Protein AF-A0A933KGW5-F1 (afdb_monomer)

Solvent-accessible surface area (backbone atoms only — not comparable to full-atom values): 15442 Å² total; per-residue (Å²): 130,79,65,52,64,42,68,71,46,82,75,41,78,37,79,58,51,74,65,56,55,50,50,35,58,73,68,65,62,64,53,68,79,50,67,50,31,55,38,47,11,52,47,35,18,50,51,38,31,65,67,33,38,62,62,28,49,54,44,40,52,51,31,51,52,50,29,52,55,33,42,76,74,73,45,75,59,65,66,63,52,56,48,51,28,52,45,63,27,48,51,53,12,53,51,36,15,50,50,42,25,51,52,43,42,56,74,72,62,56,67,92,76,52,70,79,73,72,53,84,67,67,80,63,77,82,61,78,62,75,78,72,68,44,62,67,48,53,51,52,53,48,52,51,52,50,50,52,52,51,52,53,50,51,50,50,61,71,40,44,78,45,57,38,89,91,46,59,70,70,50,28,52,52,34,50,52,52,45,52,52,52,52,34,53,51,46,40,54,52,28,49,53,50,30,52,50,29,45,51,22,42,55,37,60,50,33,25,29,74,66,55,51,54,50,55,49,43,66,68,76,54,45,67,68,59,55,47,54,52,49,51,56,48,50,57,51,58,73,70,48,80,52,77,75,60,60,63,75,76,72,80,93,82,80,92,84,87,82,88,87,86,81,81,90,86,86,86,88,132

Sequence (270 aa):
MIDLLPLLDDSRTEEPTQRRLRRAATAGEQAEASNLAHPLAFLAALLAMRAAGPAAFDELLNAANNGLSAAAEGGLPQLETFVSPVGRLLVPAALAGFAASATVRLALGSRLFAAARLAPRLDRLGQLPWTRLALPNLAANTAWIAAKLAAVAALVWAAFPAITPAQELAGVLAGALRLALWLTVTWLAFGTAEHLLARASFAASQRMTRVEVKDDFKMAEGDPHVRGQILEAIERRTAAEPGPRARAKLRTPNSIVNSTPGSAIGAPRT

Radius of gyration: 38.07 Å; Cα contacts (8 Å, |Δi|>4): 185; chains: 1; bounding box: 69×128×80 Å

pLDDT: mean 77.03, std 15.73, range [37.03, 96.12]

Foldseek 3Di:
DFDCVLVVDPQFDAAFDPVLVVVCVLLVPDQDDQPLLQLQLLVQLLVLLVVLVVVLVVLQVVLVVVQVVCVVVVHHRDVCSNVVSVCSRRVSSNVRSVVSSVVSCVVSVPPPDPVSVVPPPPVVVPDPPPVVVPVVVVVVVVVLVVVLVVQLVVLCVVLVVQLDPVDDPVSNVVSVSVSSVSNSVSVNVSSVVSSVSSNVSSSSVSGHHPVRVVVVVCVVVDPVVVVVVVVVVVVVVVVVDDDPVVVVVVDDDDDDDDDDDDDDDDDDDD

Structure (mmCIF, N/CA/C/O backbone):
data_AF-A0A933KGW5-F1
#
_entry.id   AF-A0A933KGW5-F1
#
loop_
_atom_site.group_PDB
_atom_site.id
_atom_site.type_symbol
_atom_site.label_atom_id
_atom_site.label_alt_id
_atom_site.label_comp_id
_atom_site.label_asym_id
_atom_site.label_entity_id
_atom_site.label_seq_id
_atom_site.pdbx_PDB_ins_code
_atom_site.Cartn_x
_atom_site.Cartn_y
_atom_site.Cartn_z
_atom_site.occupancy
_atom_site.B_iso_or_equiv
_atom_site.auth_seq_id
_atom_site.auth_comp_id
_atom_site.auth_asym_id
_atom_site.auth_atom_id
_atom_site.pdbx_PDB_model_num
ATOM 1 N N . MET A 1 1 ? 0.318 6.590 13.224 1.00 58.31 1 MET A N 1
ATOM 2 C CA . MET A 1 1 ? 1.071 5.778 14.221 1.00 58.31 1 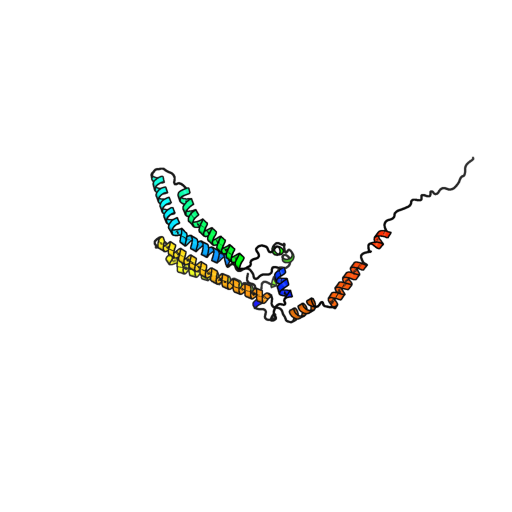MET A CA 1
ATOM 3 C C . MET A 1 1 ? 0.018 5.072 15.043 1.00 58.31 1 MET A C 1
ATOM 5 O O . MET A 1 1 ? -0.885 5.761 15.496 1.00 58.31 1 MET A O 1
ATOM 9 N N . ILE A 1 2 ? 0.065 3.743 15.161 1.00 66.50 2 ILE A N 1
ATOM 10 C CA . ILE A 1 2 ? -1.062 2.999 15.739 1.00 66.50 2 ILE A CA 1
ATOM 11 C C . ILE A 1 2 ? -1.114 3.288 17.239 1.00 66.50 2 ILE A C 1
ATOM 13 O O . ILE A 1 2 ? -0.145 3.039 17.959 1.00 66.50 2 ILE A O 1
ATOM 17 N N . ASP A 1 3 ? -2.237 3.840 17.692 1.00 72.56 3 ASP A N 1
ATOM 18 C CA . ASP A 1 3 ? -2.510 4.004 19.113 1.00 72.56 3 ASP A CA 1
ATOM 19 C C . ASP A 1 3 ? -3.055 2.686 19.670 1.00 72.56 3 ASP A C 1
ATOM 21 O O . ASP A 1 3 ? -4.165 2.268 19.332 1.00 72.56 3 ASP A O 1
ATOM 25 N N . LEU A 1 4 ? -2.236 2.004 20.472 1.00 73.88 4 LEU A N 1
ATOM 26 C CA . LEU A 1 4 ? -2.573 0.717 21.081 1.00 73.88 4 LEU A CA 1
ATOM 27 C C . LEU A 1 4 ? -3.179 0.882 22.478 1.00 73.88 4 LEU A C 1
ATOM 29 O O . LEU A 1 4 ? -3.739 -0.079 23.000 1.00 73.88 4 LEU A O 1
ATOM 33 N N . LEU A 1 5 ? -3.126 2.084 23.066 1.00 75.44 5 LEU A N 1
ATOM 34 C CA . LEU A 1 5 ? -3.665 2.354 24.403 1.00 75.44 5 LEU A CA 1
ATOM 35 C C . LEU A 1 5 ? -5.133 1.936 24.559 1.00 75.44 5 LEU A C 1
ATOM 37 O O . LEU A 1 5 ? -5.440 1.303 25.566 1.00 75.44 5 LEU A O 1
ATOM 41 N N . PRO A 1 6 ? -6.035 2.181 23.585 1.00 78.25 6 PRO A N 1
ATOM 42 C CA . PRO A 1 6 ? -7.423 1.744 23.709 1.00 78.25 6 PRO A CA 1
ATOM 43 C C . PRO A 1 6 ? -7.588 0.222 23.775 1.00 78.25 6 PRO A C 1
ATOM 45 O O . PRO A 1 6 ? -8.592 -0.256 24.285 1.00 78.25 6 PRO A O 1
ATOM 48 N N . LEU A 1 7 ? -6.632 -0.539 23.234 1.00 75.19 7 LEU A N 1
ATOM 49 C CA . LEU A 1 7 ? -6.653 -2.002 23.251 1.00 75.19 7 LEU A CA 1
ATOM 50 C C . LEU A 1 7 ? -6.175 -2.578 24.592 1.00 75.19 7 LEU A C 1
ATOM 52 O O . LEU A 1 7 ? -6.494 -3.717 24.911 1.00 75.19 7 LEU A O 1
ATOM 56 N N . LEU A 1 8 ? -5.386 -1.801 25.335 1.00 78.00 8 LEU A N 1
ATOM 57 C CA . LEU A 1 8 ? -4.785 -2.181 26.614 1.00 78.00 8 LEU A CA 1
ATOM 58 C C . LEU A 1 8 ? -5.605 -1.687 27.819 1.00 78.00 8 LEU A C 1
ATOM 60 O O . LEU A 1 8 ? -5.272 -2.011 28.956 1.00 78.00 8 LEU A O 1
ATOM 64 N N . ASP A 1 9 ? -6.643 -0.882 27.583 1.00 78.62 9 ASP A N 1
ATOM 65 C CA . ASP A 1 9 ? -7.495 -0.306 28.622 1.00 78.62 9 ASP A CA 1
ATOM 66 C C . ASP A 1 9 ? -8.676 -1.230 28.953 1.00 78.62 9 ASP A C 1
ATOM 68 O O . ASP A 1 9 ? -9.685 -1.267 28.247 1.00 78.62 9 ASP A O 1
ATOM 72 N N . ASP A 1 10 ? -8.549 -1.960 30.060 1.00 79.88 10 ASP A N 1
ATOM 73 C CA . ASP A 1 10 ? -9.550 -2.927 30.530 1.00 79.88 10 ASP A CA 1
ATOM 74 C C . ASP A 1 10 ? -10.736 -2.264 31.265 1.00 79.88 10 ASP A C 1
ATOM 76 O O . ASP A 1 10 ? -11.719 -2.912 31.618 1.00 79.88 10 ASP A O 1
ATOM 80 N N . SER A 1 11 ? -10.688 -0.945 31.496 1.00 82.06 11 SER A N 1
ATOM 81 C CA . SER A 1 11 ? -11.759 -0.229 32.207 1.00 82.06 11 SER A CA 1
ATOM 82 C C . SER A 1 11 ? -13.019 -0.008 31.354 1.00 82.06 11 SER A C 1
ATOM 84 O O . SER A 1 11 ? -14.111 0.235 31.883 1.00 82.06 11 SER A O 1
ATOM 86 N N . ARG A 1 12 ? -12.884 -0.096 30.025 1.00 81.38 12 ARG A N 1
ATOM 87 C CA . ARG A 1 12 ? -13.927 0.188 29.028 1.00 81.38 12 ARG A CA 1
ATOM 88 C C . ARG A 1 12 ? -14.484 -1.098 28.431 1.00 81.38 12 ARG A C 1
ATOM 90 O O . ARG A 1 12 ? -14.094 -1.517 27.343 1.00 81.38 12 ARG A O 1
ATOM 97 N N . THR A 1 13 ? -15.422 -1.709 29.144 1.00 85.31 13 THR A N 1
ATOM 98 C CA . THR A 1 13 ? -16.006 -3.010 28.782 1.00 85.31 13 THR A CA 1
ATOM 99 C C . THR A 1 13 ? -17.373 -2.925 28.106 1.00 85.31 13 THR A C 1
ATOM 101 O O . THR A 1 13 ? -17.798 -3.902 27.495 1.00 85.31 13 THR A O 1
ATOM 104 N N . GLU A 1 14 ? -18.053 -1.778 28.165 1.00 87.75 14 GLU A N 1
ATOM 105 C CA . GLU A 1 14 ? -19.417 -1.628 27.652 1.00 87.75 14 GLU A CA 1
ATOM 106 C C . GLU A 1 14 ? -19.439 -1.194 26.178 1.00 87.75 14 GLU A C 1
ATOM 108 O O . GLU A 1 14 ? -18.563 -0.462 25.691 1.00 87.75 14 GLU A O 1
ATOM 113 N N . GLU A 1 15 ? -20.473 -1.634 25.458 1.00 86.69 15 GLU A N 1
ATOM 114 C CA . GLU A 1 15 ? -20.677 -1.276 24.054 1.00 86.69 15 GLU A CA 1
ATOM 115 C C . GLU A 1 15 ? -21.002 0.222 23.878 1.00 86.69 15 GLU A C 1
ATOM 117 O O . GLU A 1 15 ? -21.666 0.832 24.723 1.00 86.69 15 GLU A O 1
ATOM 122 N N . PRO A 1 16 ? -20.548 0.849 22.774 1.00 89.06 16 PRO A N 1
ATOM 123 C CA . PRO A 1 16 ? -20.832 2.252 22.497 1.00 89.06 16 PRO A CA 1
ATOM 124 C C . PRO A 1 16 ? -22.331 2.522 22.338 1.00 89.06 16 PRO A C 1
ATOM 126 O O . PRO A 1 16 ? -23.025 1.855 21.572 1.00 89.06 16 PRO A O 1
ATOM 129 N N . THR A 1 17 ? -22.817 3.600 22.954 1.00 88.94 17 THR A N 1
ATOM 130 C CA . THR A 1 17 ? -24.177 4.095 22.713 1.00 88.94 17 THR A CA 1
ATOM 131 C C . THR A 1 17 ? -24.352 4.594 21.270 1.00 88.94 17 THR A C 1
ATOM 133 O O . THR A 1 17 ? -23.424 5.097 20.623 1.00 88.94 17 THR A O 1
ATOM 136 N N . GLN A 1 18 ? -25.595 4.569 20.771 1.00 86.69 18 GLN A N 1
ATOM 137 C CA . GLN A 1 18 ? -25.968 5.153 19.470 1.00 86.69 18 GLN A CA 1
ATOM 138 C C . GLN A 1 18 ? -25.565 6.636 19.354 1.00 86.69 18 GLN A C 1
ATOM 140 O O . GLN A 1 18 ? -25.200 7.107 18.275 1.00 86.69 18 GLN A O 1
ATOM 145 N N . ARG A 1 19 ? -25.595 7.389 20.464 1.00 84.75 19 ARG A N 1
ATOM 146 C CA . ARG A 1 19 ? -25.171 8.798 20.501 1.00 84.75 19 ARG A CA 1
ATOM 147 C C . ARG A 1 19 ? -23.666 8.943 20.292 1.00 84.75 19 ARG A C 1
ATOM 149 O O . ARG A 1 19 ? -23.270 9.815 19.517 1.00 84.75 19 ARG A O 1
ATOM 156 N N . ARG A 1 20 ? -22.837 8.093 20.910 1.00 85.12 20 ARG A N 1
ATOM 157 C CA . ARG A 1 20 ? -21.379 8.089 20.695 1.00 85.12 20 ARG A CA 1
ATOM 158 C C . ARG A 1 20 ? -21.027 7.768 19.247 1.00 85.12 20 ARG A C 1
ATOM 160 O O . ARG A 1 20 ? -20.273 8.522 18.638 1.00 85.12 20 ARG A O 1
ATOM 167 N N . LEU A 1 21 ? -21.653 6.746 18.660 1.00 85.19 21 LEU A N 1
ATOM 168 C CA . LEU A 1 21 ? -21.445 6.395 17.249 1.00 85.19 21 LEU A CA 1
ATOM 169 C C . LEU A 1 21 ? -21.846 7.536 16.301 1.00 85.19 21 LEU A C 1
ATOM 171 O O . LEU A 1 21 ? -21.112 7.849 15.363 1.00 85.19 21 LEU A O 1
ATOM 175 N N . ARG A 1 22 ? -22.973 8.213 16.568 1.00 81.62 22 ARG A N 1
ATOM 176 C CA . ARG A 1 22 ? -23.392 9.396 15.796 1.00 81.62 22 ARG A CA 1
ATOM 177 C C . ARG A 1 22 ? -22.402 10.552 15.933 1.00 81.62 22 ARG A C 1
ATOM 179 O O . ARG A 1 22 ? -22.068 11.155 14.919 1.00 81.62 22 ARG A O 1
ATOM 186 N N . ARG A 1 23 ? -21.905 10.835 17.145 1.00 81.94 23 ARG A N 1
ATOM 187 C CA . ARG A 1 23 ? -20.883 11.872 17.385 1.00 81.94 23 ARG A CA 1
ATOM 188 C C . ARG A 1 23 ? -19.575 11.562 16.655 1.00 81.94 23 ARG A C 1
ATOM 190 O O . ARG A 1 23 ? -19.023 12.454 16.019 1.00 81.94 23 ARG A O 1
ATOM 197 N N . ALA A 1 24 ? -19.107 10.315 16.696 1.00 80.75 24 ALA A N 1
ATOM 198 C CA . ALA A 1 24 ? -17.922 9.888 15.950 1.00 80.75 24 ALA A CA 1
ATOM 199 C C . ALA A 1 24 ? -18.128 10.072 14.433 1.00 80.75 24 ALA A C 1
ATOM 201 O O . ALA A 1 24 ? -17.270 10.627 13.741 1.00 80.75 24 ALA A O 1
ATOM 202 N N . ALA A 1 25 ? -19.311 9.705 13.926 1.00 78.31 25 ALA A N 1
ATOM 203 C CA . ALA A 1 25 ? -19.670 9.878 12.522 1.00 78.31 25 ALA A CA 1
ATOM 204 C C . ALA A 1 25 ? -19.746 11.357 12.090 1.00 78.31 25 ALA A C 1
ATOM 206 O O . ALA A 1 25 ? -19.269 11.685 11.000 1.00 78.31 25 ALA A O 1
ATOM 207 N N . THR A 1 26 ? -20.300 12.255 12.917 1.00 75.19 26 THR A N 1
ATOM 208 C CA . THR A 1 26 ? -20.364 13.702 12.624 1.00 75.19 26 THR A CA 1
ATOM 209 C C . THR A 1 26 ? -19.009 14.387 12.769 1.00 75.19 26 THR A C 1
ATOM 211 O O . THR A 1 26 ? -18.685 15.266 11.973 1.00 75.19 26 THR A O 1
ATOM 214 N N . ALA A 1 27 ? -18.185 13.962 13.730 1.00 73.25 27 ALA A N 1
ATOM 215 C CA . ALA A 1 27 ? -16.813 14.442 13.898 1.00 73.25 27 ALA A CA 1
ATOM 216 C C . ALA A 1 27 ? -15.870 13.981 12.767 1.00 73.25 27 ALA A C 1
ATOM 218 O O . ALA A 1 27 ? -14.738 14.466 12.661 1.00 73.25 27 ALA A O 1
ATOM 219 N N . GLY A 1 28 ? -16.327 13.055 11.913 1.00 70.06 28 GLY A N 1
ATOM 220 C CA . GLY A 1 28 ? -15.521 12.456 10.853 1.00 70.06 28 GLY A CA 1
ATOM 221 C C . GLY A 1 28 ? -14.387 11.590 11.402 1.00 70.06 28 GLY A C 1
ATOM 222 O O . GLY A 1 28 ? -13.365 11.416 10.725 1.00 70.06 28 GLY A O 1
ATOM 223 N N . GLU A 1 29 ? -14.542 11.084 12.625 1.00 71.94 29 GLU A N 1
ATOM 224 C CA . GLU A 1 29 ? -13.621 10.123 13.213 1.00 71.94 29 GLU A CA 1
ATOM 225 C C . GLU A 1 29 ? -13.830 8.780 12.524 1.00 71.94 29 GLU A C 1
ATOM 227 O O . GLU A 1 29 ? -14.922 8.217 12.489 1.00 71.94 29 GLU A O 1
ATOM 232 N N . GLN A 1 30 ? -12.767 8.302 11.899 1.00 68.00 30 GLN A N 1
ATOM 233 C CA . GLN A 1 30 ? -12.720 7.014 11.229 1.00 68.00 30 GLN A CA 1
ATOM 234 C C . GLN A 1 30 ? -11.425 6.352 11.669 1.00 68.00 30 GLN A C 1
ATOM 236 O O . GLN A 1 30 ? -10.456 7.062 11.966 1.00 68.00 30 GLN A O 1
ATOM 241 N N . ALA A 1 31 ? -11.406 5.019 11.678 1.00 63.41 31 ALA A N 1
ATOM 242 C CA . ALA A 1 31 ? -10.165 4.272 11.816 1.00 63.41 31 ALA A CA 1
ATOM 243 C C . ALA A 1 31 ? -9.123 4.862 10.855 1.00 63.41 31 ALA A C 1
ATOM 245 O O . ALA A 1 31 ? -9.448 5.161 9.700 1.00 63.41 31 ALA A O 1
ATOM 246 N N . GLU A 1 32 ? -7.905 5.093 11.352 1.00 64.75 32 GLU A N 1
ATOM 247 C CA . GLU A 1 32 ? -6.818 5.637 10.539 1.00 64.75 32 GLU A CA 1
ATOM 248 C C . GLU A 1 32 ? -6.697 4.771 9.278 1.00 64.75 32 GLU A C 1
ATOM 250 O O . GLU A 1 32 ? -6.614 3.542 9.355 1.00 64.75 32 GLU A O 1
ATOM 255 N N . ALA A 1 33 ? -6.831 5.404 8.108 1.00 57.38 33 ALA A N 1
ATOM 256 C CA . ALA A 1 33 ? -6.897 4.676 6.853 1.00 57.38 33 ALA A CA 1
ATOM 257 C C . ALA A 1 33 ? -5.583 3.918 6.674 1.00 57.38 33 ALA A C 1
ATOM 259 O O . ALA A 1 33 ? -4.511 4.522 6.647 1.00 57.38 33 ALA A O 1
ATOM 260 N N . SER A 1 34 ? -5.672 2.591 6.567 1.00 60.47 34 SER A N 1
ATOM 261 C CA . SER A 1 34 ? -4.484 1.791 6.306 1.00 60.47 34 SER A CA 1
ATOM 262 C C . SER A 1 34 ? -3.906 2.150 4.951 1.00 60.47 34 SER A C 1
ATOM 264 O O . SER A 1 34 ? -4.631 2.398 3.983 1.00 60.47 34 SER A O 1
ATOM 266 N N . ASN A 1 35 ? -2.581 2.120 4.870 1.00 73.19 35 ASN A N 1
ATOM 267 C CA . ASN A 1 35 ? -1.850 2.491 3.677 1.00 73.19 35 ASN A CA 1
ATOM 268 C C . ASN A 1 35 ? -1.876 1.416 2.570 1.00 73.19 35 ASN A C 1
ATOM 270 O O . ASN A 1 35 ? -1.003 1.425 1.707 1.00 73.19 35 ASN A O 1
ATOM 274 N N . LEU A 1 36 ? -2.878 0.521 2.571 1.00 82.75 36 LEU A N 1
ATOM 275 C CA . LEU A 1 36 ? -3.079 -0.590 1.621 1.00 82.75 36 LEU A CA 1
ATOM 276 C C . LEU A 1 36 ? -3.128 -0.158 0.152 1.00 82.75 36 LEU A C 1
ATOM 278 O O . LEU A 1 36 ? -2.821 -0.952 -0.733 1.00 82.75 36 LEU A O 1
ATOM 282 N N . ALA A 1 37 ? -3.486 1.100 -0.115 1.00 87.69 37 ALA A N 1
ATOM 283 C CA . ALA A 1 37 ? -3.518 1.638 -1.470 1.00 87.69 37 ALA A CA 1
ATOM 284 C C . ALA A 1 37 ? -2.134 1.618 -2.142 1.00 87.69 37 ALA A C 1
ATOM 286 O O . ALA A 1 37 ? -2.048 1.358 -3.335 1.00 87.69 37 ALA A O 1
ATOM 287 N N . HIS A 1 38 ? -1.052 1.839 -1.389 1.00 89.44 38 HIS A N 1
ATOM 288 C CA . HIS A 1 38 ? 0.302 1.905 -1.942 1.00 89.44 38 HIS A CA 1
ATOM 289 C C . HIS A 1 38 ? 0.857 0.545 -2.401 1.00 89.44 38 HIS A C 1
ATOM 291 O O . HIS A 1 38 ? 1.284 0.471 -3.553 1.00 89.44 38 HIS A O 1
ATOM 297 N N . PRO A 1 39 ? 0.824 -0.543 -1.598 1.00 92.00 39 PRO A N 1
ATOM 298 C CA . PRO A 1 39 ? 1.278 -1.852 -2.066 1.00 92.00 39 PRO A CA 1
ATOM 299 C C . PRO A 1 39 ? 0.443 -2.374 -3.235 1.00 92.00 39 PRO A C 1
ATOM 301 O O . PRO A 1 39 ? 0.999 -2.967 -4.154 1.00 92.00 39 PRO A O 1
ATOM 304 N N . LEU A 1 40 ? -0.871 -2.121 -3.253 1.00 92.31 40 LEU A N 1
ATOM 305 C CA . LEU A 1 40 ? -1.730 -2.526 -4.371 1.00 92.31 40 LEU A CA 1
ATOM 306 C C . LEU A 1 40 ? -1.477 -1.700 -5.638 1.00 92.31 40 LEU A C 1
ATOM 308 O O . LEU A 1 40 ? -1.461 -2.260 -6.732 1.00 92.31 40 LEU A O 1
ATOM 312 N N . ALA A 1 41 ? -1.224 -0.397 -5.502 1.00 93.94 41 ALA A N 1
ATOM 313 C CA . ALA A 1 41 ? -0.799 0.443 -6.618 1.00 93.94 41 ALA A CA 1
ATOM 314 C C . ALA A 1 41 ? 0.535 -0.030 -7.201 1.00 93.94 41 ALA A C 1
ATOM 316 O O . ALA A 1 41 ? 0.674 -0.148 -8.418 1.00 93.94 41 ALA A O 1
ATOM 317 N N . PHE A 1 42 ? 1.496 -0.349 -6.333 1.00 94.94 42 PHE A N 1
ATOM 318 C CA . PHE A 1 42 ? 2.788 -0.881 -6.745 1.00 94.94 42 PHE A CA 1
ATOM 319 C C . PHE A 1 42 ? 2.647 -2.242 -7.438 1.00 94.94 42 PHE A C 1
ATOM 321 O O . PHE A 1 42 ? 3.221 -2.432 -8.506 1.00 94.94 42 PHE A O 1
ATOM 328 N N . LEU A 1 43 ? 1.820 -3.152 -6.904 1.00 95.31 43 LEU A N 1
ATOM 329 C CA . LEU A 1 43 ? 1.511 -4.437 -7.542 1.00 95.31 43 LEU A CA 1
ATOM 330 C C . LEU A 1 43 ? 0.928 -4.241 -8.948 1.00 95.31 43 LEU A C 1
ATOM 332 O O . LEU A 1 43 ? 1.382 -4.873 -9.897 1.00 95.31 43 LEU A O 1
ATOM 336 N N . ALA A 1 44 ? -0.072 -3.368 -9.087 1.00 95.69 44 ALA A N 1
ATOM 337 C CA . ALA A 1 44 ? -0.728 -3.112 -10.364 1.00 95.69 44 ALA A CA 1
ATOM 338 C C . ALA A 1 44 ? 0.249 -2.525 -11.394 1.00 95.69 44 ALA A C 1
ATOM 340 O O . ALA A 1 44 ? 0.288 -2.984 -12.536 1.00 95.69 44 ALA A O 1
ATOM 341 N N . ALA A 1 45 ? 1.084 -1.570 -10.974 1.00 95.56 45 ALA A N 1
ATOM 342 C CA . ALA A 1 45 ? 2.145 -1.019 -11.808 1.00 95.56 45 ALA A CA 1
ATOM 343 C C . ALA A 1 45 ? 3.159 -2.097 -12.223 1.00 95.56 45 ALA A C 1
ATOM 345 O O . ALA A 1 45 ? 3.523 -2.179 -13.394 1.00 95.56 45 ALA A O 1
ATOM 346 N N . LEU A 1 46 ? 3.566 -2.967 -11.295 1.00 94.69 46 LEU A N 1
ATOM 347 C CA . LEU A 1 46 ? 4.506 -4.057 -11.557 1.00 94.69 46 LEU A CA 1
ATOM 348 C C . LEU A 1 46 ? 3.941 -5.077 -12.555 1.00 94.69 46 LEU A C 1
ATOM 350 O O . LEU A 1 46 ? 4.655 -5.512 -13.455 1.00 94.69 46 LEU A O 1
ATOM 354 N N . LEU A 1 47 ? 2.660 -5.437 -12.431 1.00 94.62 47 LEU A N 1
ATOM 355 C CA . LEU A 1 47 ? 1.985 -6.352 -13.357 1.00 94.62 47 LEU A CA 1
ATOM 356 C C . LEU A 1 47 ? 1.828 -5.742 -14.753 1.00 94.62 47 LEU A C 1
ATOM 358 O O . LEU A 1 47 ? 2.098 -6.416 -15.746 1.00 94.62 47 LEU A O 1
ATOM 362 N N . ALA A 1 48 ? 1.456 -4.464 -14.835 1.00 94.38 48 ALA A N 1
ATOM 363 C CA . ALA A 1 48 ? 1.406 -3.740 -16.102 1.00 94.38 48 ALA A CA 1
ATOM 364 C C . ALA A 1 48 ? 2.793 -3.672 -16.758 1.00 94.38 48 ALA A C 1
ATOM 366 O O . ALA A 1 48 ? 2.933 -3.960 -17.946 1.00 94.38 48 ALA A O 1
ATOM 367 N N . MET A 1 49 ? 3.835 -3.392 -15.972 1.00 92.06 49 MET A N 1
ATOM 368 C CA . MET A 1 49 ? 5.216 -3.370 -16.450 1.00 92.06 49 MET A CA 1
ATOM 369 C C . MET A 1 49 ? 5.700 -4.763 -16.873 1.00 92.06 49 MET A C 1
ATOM 371 O O . MET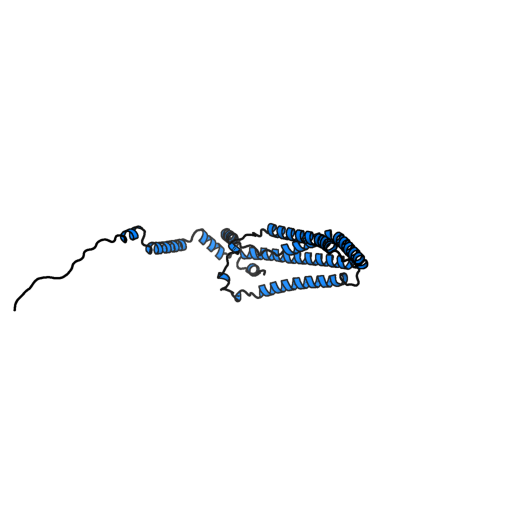 A 1 49 ? 6.425 -4.893 -17.850 1.00 92.06 49 MET A O 1
ATOM 375 N N . ARG A 1 50 ? 5.253 -5.830 -16.203 1.00 90.94 50 ARG A N 1
ATOM 376 C CA . ARG A 1 50 ? 5.542 -7.218 -16.595 1.00 90.94 50 ARG A CA 1
ATOM 377 C C . ARG A 1 50 ? 4.854 -7.626 -17.902 1.00 90.94 50 ARG A C 1
ATOM 379 O O . ARG A 1 50 ? 5.389 -8.477 -18.618 1.00 90.94 50 ARG A O 1
ATOM 386 N N . ALA A 1 51 ? 3.684 -7.061 -18.189 1.00 92.12 51 ALA A N 1
ATOM 387 C CA . ALA A 1 51 ? 2.950 -7.299 -19.427 1.00 92.12 51 ALA A CA 1
ATOM 388 C C . ALA A 1 51 ? 3.536 -6.498 -20.603 1.00 92.12 51 ALA A C 1
ATOM 390 O O . ALA A 1 51 ? 3.761 -7.066 -21.667 1.00 92.12 51 ALA A O 1
ATOM 391 N N . ALA A 1 52 ? 3.829 -5.209 -20.402 1.00 90.44 52 ALA A N 1
ATOM 392 C CA . ALA A 1 52 ? 4.380 -4.321 -21.433 1.00 90.44 52 ALA A CA 1
ATOM 393 C C . ALA A 1 52 ? 5.907 -4.450 -21.616 1.00 90.44 52 ALA A C 1
ATOM 395 O O . ALA A 1 52 ? 6.442 -4.074 -22.656 1.00 90.44 52 ALA A O 1
ATOM 396 N N . GLY A 1 53 ? 6.607 -4.989 -20.616 1.00 87.75 53 GLY A N 1
ATOM 397 C CA . GLY A 1 53 ? 8.067 -5.063 -20.543 1.00 87.75 53 GLY A CA 1
ATOM 398 C C . GLY A 1 53 ? 8.746 -5.724 -21.740 1.00 87.75 53 GLY A C 1
ATOM 399 O O . GLY A 1 53 ? 9.649 -5.103 -22.288 1.00 87.75 53 GLY A O 1
ATOM 400 N N . PRO A 1 54 ? 8.332 -6.931 -22.178 1.00 88.38 54 PRO A N 1
ATOM 401 C CA . PRO A 1 54 ? 8.965 -7.601 -23.315 1.00 88.38 54 PRO A CA 1
ATOM 402 C C . PRO A 1 54 ? 8.914 -6.768 -24.601 1.00 88.38 54 PRO A C 1
ATOM 404 O O . PRO A 1 54 ? 9.950 -6.509 -25.199 1.00 88.38 54 PRO A O 1
ATOM 407 N N . ALA A 1 55 ? 7.735 -6.249 -24.963 1.00 89.88 55 ALA A N 1
ATOM 408 C CA . ALA A 1 55 ? 7.576 -5.418 -26.156 1.00 89.88 55 ALA A CA 1
ATOM 409 C C . ALA A 1 55 ? 8.388 -4.115 -26.064 1.00 89.88 55 ALA A C 1
ATOM 411 O O . ALA A 1 55 ? 9.062 -3.734 -27.016 1.00 89.88 55 ALA A O 1
ATOM 412 N N . ALA A 1 56 ? 8.374 -3.451 -24.902 1.00 89.19 56 ALA A N 1
ATOM 413 C CA . ALA A 1 56 ? 9.167 -2.242 -24.686 1.00 89.19 56 ALA A CA 1
ATOM 414 C C . ALA A 1 56 ? 10.680 -2.513 -24.756 1.00 89.19 56 ALA A C 1
ATOM 416 O O . ALA A 1 56 ? 11.433 -1.663 -25.226 1.00 89.19 56 ALA A O 1
ATOM 417 N N . PHE A 1 57 ? 11.127 -3.686 -24.300 1.00 87.50 57 PHE A N 1
ATOM 418 C CA . PHE A 1 57 ? 12.526 -4.097 -24.360 1.00 87.50 57 PHE A CA 1
ATOM 419 C C . PHE A 1 57 ? 12.979 -4.362 -25.799 1.00 87.50 57 PHE A C 1
ATOM 421 O O . PHE A 1 57 ? 14.026 -3.856 -26.201 1.00 87.50 57 PHE A O 1
ATOM 428 N N . ASP A 1 58 ? 12.169 -5.066 -26.591 1.00 89.56 58 ASP A N 1
ATOM 429 C CA . ASP A 1 58 ? 12.451 -5.305 -28.011 1.00 89.56 58 ASP A CA 1
ATOM 430 C C . ASP A 1 58 ? 12.507 -3.986 -28.797 1.00 89.56 58 ASP A C 1
ATOM 432 O O . ASP A 1 58 ? 13.427 -3.752 -29.582 1.00 89.56 58 ASP A O 1
ATOM 436 N N . GLU A 1 59 ? 11.564 -3.074 -28.545 1.00 90.81 59 GLU A N 1
ATOM 437 C CA . GLU A 1 59 ? 11.569 -1.737 -29.146 1.00 90.81 59 GLU A CA 1
ATOM 438 C C . GLU A 1 59 ? 12.804 -0.915 -28.728 1.00 90.81 59 GLU A C 1
ATOM 440 O O . GLU A 1 59 ? 13.398 -0.243 -29.572 1.00 90.81 59 GLU A O 1
ATOM 445 N N . LEU A 1 60 ? 13.233 -0.992 -27.462 1.00 90.00 60 LEU A N 1
ATOM 446 C CA . LEU A 1 60 ? 14.449 -0.324 -26.979 1.00 90.00 60 LEU A CA 1
ATOM 447 C C . LEU A 1 60 ? 15.720 -0.882 -27.623 1.00 90.00 60 LEU A C 1
ATOM 449 O O . LEU A 1 60 ? 16.600 -0.104 -27.991 1.00 90.00 60 LEU A O 1
ATOM 453 N N . LEU A 1 61 ? 15.821 -2.204 -27.783 1.00 89.69 61 LEU A N 1
ATOM 454 C CA . LEU A 1 61 ? 16.945 -2.827 -28.484 1.00 89.69 61 LEU A CA 1
ATOM 455 C C . LEU A 1 61 ? 16.984 -2.403 -29.953 1.00 89.69 61 LEU A C 1
ATOM 457 O O . LEU A 1 61 ? 18.046 -2.048 -30.463 1.00 89.69 61 LEU A O 1
ATOM 461 N N . ASN A 1 62 ? 15.828 -2.365 -30.616 1.00 90.50 62 ASN A N 1
ATOM 462 C CA . ASN A 1 62 ? 15.729 -1.881 -31.990 1.00 90.50 62 ASN A CA 1
ATOM 463 C C . ASN A 1 62 ? 16.124 -0.401 -32.099 1.00 90.50 62 ASN A C 1
ATOM 465 O O . ASN A 1 62 ? 16.889 -0.036 -32.989 1.00 90.50 62 ASN A O 1
ATOM 469 N N . ALA A 1 63 ? 15.672 0.445 -31.170 1.00 90.06 63 ALA A N 1
ATOM 470 C CA . ALA A 1 63 ? 16.057 1.853 -31.116 1.00 90.06 63 ALA A CA 1
ATOM 471 C C . ALA A 1 63 ? 17.566 2.037 -30.891 1.00 90.06 63 ALA A C 1
ATOM 473 O O . ALA A 1 63 ? 18.184 2.880 -31.542 1.00 90.06 63 ALA A O 1
ATOM 474 N N . ALA A 1 64 ? 18.168 1.229 -30.014 1.00 88.81 64 ALA A N 1
ATOM 475 C CA . ALA A 1 64 ? 19.604 1.245 -29.762 1.00 88.81 64 ALA A CA 1
ATOM 476 C C . ALA A 1 64 ? 20.404 0.829 -31.005 1.00 88.81 64 ALA A C 1
ATOM 478 O O . ALA A 1 64 ? 21.334 1.536 -31.390 1.00 88.81 64 ALA A O 1
ATOM 479 N N . ASN A 1 65 ? 20.008 -0.263 -31.666 1.00 89.69 65 ASN A N 1
ATOM 480 C CA . ASN A 1 65 ? 20.648 -0.732 -32.896 1.00 89.69 65 ASN A CA 1
ATOM 481 C C . ASN A 1 65 ? 20.552 0.318 -34.010 1.00 89.69 65 ASN A C 1
ATOM 483 O O . ASN A 1 65 ? 21.566 0.678 -34.601 1.00 89.69 65 ASN A O 1
ATOM 487 N N . ASN A 1 66 ? 19.361 0.880 -34.233 1.00 88.12 66 ASN A N 1
ATOM 488 C CA . ASN A 1 66 ? 19.146 1.917 -35.243 1.00 88.12 66 ASN A CA 1
ATOM 489 C C . ASN A 1 66 ? 19.945 3.191 -34.939 1.00 88.12 66 ASN A C 1
ATOM 491 O O . ASN A 1 66 ? 20.522 3.789 -35.843 1.00 88.12 66 ASN A O 1
ATOM 495 N N . GLY A 1 67 ? 20.003 3.600 -33.669 1.00 87.62 67 GLY A N 1
ATOM 496 C CA . GLY A 1 67 ? 20.797 4.749 -33.239 1.00 87.62 67 GLY A CA 1
ATOM 497 C C . GLY A 1 67 ? 22.295 4.538 -33.454 1.00 87.62 67 GLY A C 1
ATOM 498 O O . GLY A 1 67 ? 22.982 5.462 -33.885 1.00 87.62 67 GLY A O 1
ATOM 499 N N . LEU A 1 68 ? 22.793 3.323 -33.205 1.00 87.50 68 LEU A N 1
ATOM 500 C CA . LEU A 1 68 ? 24.194 2.970 -33.433 1.00 87.50 68 LEU A CA 1
ATOM 501 C C . LEU A 1 68 ? 24.535 2.948 -34.930 1.00 87.50 68 LEU A C 1
ATOM 503 O O . LEU A 1 68 ? 25.565 3.494 -35.323 1.00 87.50 68 LEU A O 1
ATOM 507 N N . SER A 1 69 ? 23.658 2.384 -35.765 1.00 87.75 69 SER A N 1
ATOM 508 C CA . SER A 1 69 ? 23.798 2.417 -37.226 1.00 87.75 69 SER A CA 1
ATOM 509 C C . SER A 1 69 ? 23.784 3.848 -37.767 1.00 87.75 69 SER A C 1
ATOM 511 O O . SER A 1 69 ? 24.671 4.218 -38.531 1.00 87.75 69 SER A O 1
ATOM 513 N N . ALA A 1 70 ? 22.851 4.688 -37.308 1.00 87.44 70 ALA A N 1
ATOM 514 C CA . ALA A 1 70 ? 22.790 6.093 -37.706 1.00 87.44 70 ALA A CA 1
ATOM 515 C C . ALA A 1 70 ? 24.058 6.860 -37.299 1.00 87.44 70 ALA A C 1
ATOM 517 O O . ALA A 1 70 ? 24.585 7.636 -38.092 1.00 87.44 70 ALA A O 1
ATOM 518 N N . ALA A 1 71 ? 24.582 6.616 -36.093 1.00 87.00 71 ALA A N 1
ATOM 519 C CA . ALA A 1 71 ? 25.829 7.224 -35.636 1.00 87.00 71 ALA A CA 1
ATOM 520 C C . ALA A 1 71 ? 27.039 6.784 -36.477 1.00 87.00 71 ALA A C 1
ATOM 522 O O . ALA A 1 71 ? 27.913 7.602 -36.765 1.00 87.00 71 ALA A O 1
ATOM 523 N N . ALA A 1 72 ? 27.082 5.518 -36.907 1.00 88.38 72 ALA A N 1
ATOM 524 C CA . ALA A 1 72 ? 28.131 5.006 -37.790 1.00 88.38 72 ALA A CA 1
ATOM 525 C C . ALA A 1 72 ? 28.114 5.674 -39.179 1.00 88.38 72 ALA A C 1
ATOM 527 O O . ALA A 1 72 ? 29.167 5.853 -39.787 1.00 88.38 72 ALA A O 1
ATOM 528 N N . GLU A 1 73 ? 26.939 6.096 -39.652 1.00 90.62 73 GLU A N 1
ATOM 529 C CA . GLU A 1 73 ? 26.749 6.840 -40.906 1.00 90.62 73 GLU A CA 1
ATOM 530 C C . GLU A 1 73 ? 26.919 8.368 -40.743 1.00 90.62 73 GLU A C 1
ATOM 532 O O . GLU A 1 73 ? 26.724 9.125 -41.694 1.00 90.62 73 GLU A O 1
ATOM 537 N N . GLY A 1 74 ? 27.300 8.847 -39.551 1.00 85.62 74 GLY A N 1
ATOM 538 C CA . GLY A 1 74 ? 27.472 10.275 -39.250 1.00 85.62 74 GLY A CA 1
ATOM 539 C C . GLY A 1 74 ? 26.171 11.025 -38.935 1.00 85.62 74 GLY A C 1
ATOM 540 O O . GLY A 1 74 ? 26.175 12.252 -38.824 1.00 85.62 74 GLY A O 1
ATOM 541 N N . GLY A 1 75 ? 25.058 10.307 -38.783 1.00 84.19 75 GLY A N 1
ATOM 542 C CA . GLY A 1 75 ? 23.776 10.834 -38.328 1.00 84.19 75 GLY A 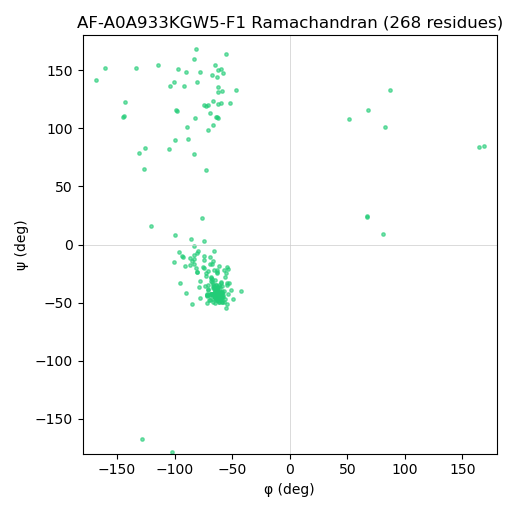CA 1
ATOM 543 C C . GLY A 1 75 ? 23.682 10.965 -36.804 1.00 84.19 75 GLY A C 1
ATOM 544 O O . GLY A 1 75 ? 24.505 10.450 -36.048 1.00 84.19 75 GLY A O 1
ATOM 545 N N . LEU A 1 76 ? 22.639 11.655 -36.335 1.00 79.00 76 LEU A N 1
ATOM 546 C CA . LEU A 1 76 ? 22.309 11.750 -34.911 1.00 79.00 76 LEU A CA 1
ATOM 547 C C . LEU A 1 76 ? 21.168 10.78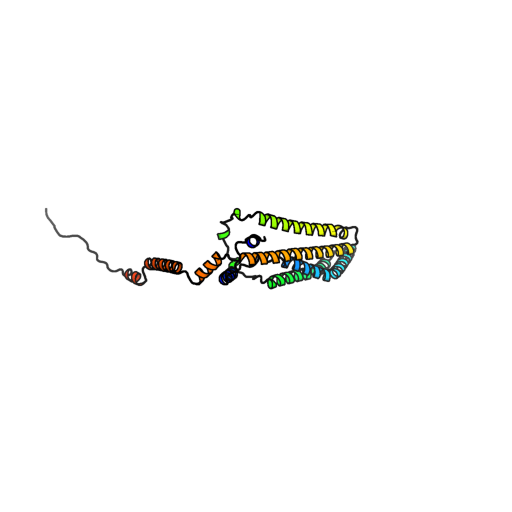3 -34.561 1.00 79.00 76 LEU A C 1
ATOM 549 O O . LEU A 1 76 ? 20.208 10.682 -35.331 1.00 79.00 76 LEU A O 1
ATOM 553 N N . PRO A 1 77 ? 21.222 10.106 -33.400 1.00 77.06 77 PRO A N 1
ATOM 554 C CA . PRO A 1 77 ? 20.124 9.262 -32.950 1.00 77.06 77 PRO A CA 1
ATOM 555 C C . PRO A 1 77 ? 18.861 10.104 -32.729 1.00 77.06 77 PRO A C 1
ATOM 557 O O . PRO A 1 77 ? 18.887 11.143 -32.065 1.00 77.06 77 PRO A O 1
ATOM 560 N N . GLN A 1 78 ? 17.738 9.649 -33.280 1.00 82.19 78 GLN A N 1
ATOM 561 C CA . GLN A 1 78 ? 16.444 10.307 -33.111 1.00 82.19 78 GLN A CA 1
ATOM 562 C C . GLN A 1 78 ? 15.914 10.031 -31.700 1.00 82.19 78 GLN A C 1
ATOM 564 O O . GLN A 1 78 ? 15.694 8.885 -31.328 1.00 82.19 78 GLN A O 1
ATOM 569 N N . LEU A 1 79 ? 15.680 11.071 -30.894 1.00 80.19 79 LEU A N 1
ATOM 570 C CA . LEU A 1 79 ? 15.227 10.891 -29.505 1.00 80.19 79 LEU A CA 1
ATOM 571 C C . LEU A 1 79 ? 13.886 10.136 -29.405 1.00 80.19 79 LEU A C 1
ATOM 573 O O . LEU A 1 79 ? 13.660 9.391 -28.453 1.00 80.19 79 LEU A O 1
ATOM 577 N N . GLU A 1 80 ? 13.001 10.317 -30.389 1.00 81.44 80 GLU A N 1
ATOM 578 C CA . GLU A 1 80 ? 11.660 9.722 -30.416 1.00 81.44 80 GLU A CA 1
ATOM 579 C C . GLU A 1 80 ? 11.689 8.187 -30.350 1.00 81.44 80 GLU A C 1
ATOM 581 O O . GLU A 1 80 ? 10.855 7.590 -29.661 1.00 81.44 80 GLU A O 1
ATOM 586 N N . THR A 1 81 ? 12.691 7.549 -30.968 1.00 83.12 81 THR A N 1
ATOM 587 C CA . THR A 1 81 ? 12.824 6.084 -30.967 1.00 83.12 81 THR A CA 1
ATOM 588 C C . THR A 1 81 ? 13.096 5.526 -29.571 1.00 83.12 81 THR A C 1
ATOM 590 O O . THR A 1 81 ? 12.787 4.368 -29.314 1.00 83.12 81 THR A O 1
ATOM 593 N N . PHE A 1 82 ? 13.612 6.342 -28.647 1.00 81.44 82 PHE A N 1
ATOM 594 C CA . PHE A 1 82 ? 13.826 5.967 -27.245 1.00 81.44 82 PHE A CA 1
ATOM 595 C C . PHE A 1 82 ? 12.663 6.386 -26.338 1.00 81.44 82 PHE A C 1
ATOM 597 O O . PHE A 1 82 ? 12.336 5.683 -25.383 1.00 81.44 82 PHE A O 1
ATOM 604 N N . VAL A 1 83 ? 12.007 7.514 -26.630 1.00 86.44 83 VAL A N 1
ATOM 605 C CA . VAL A 1 83 ? 10.912 8.045 -25.800 1.00 86.44 83 VAL A CA 1
ATOM 606 C C . VAL A 1 83 ? 9.639 7.206 -25.930 1.00 86.44 83 VAL A C 1
ATOM 608 O O . VAL A 1 83 ? 9.005 6.906 -24.916 1.00 86.44 83 VAL A O 1
ATOM 611 N N . SER A 1 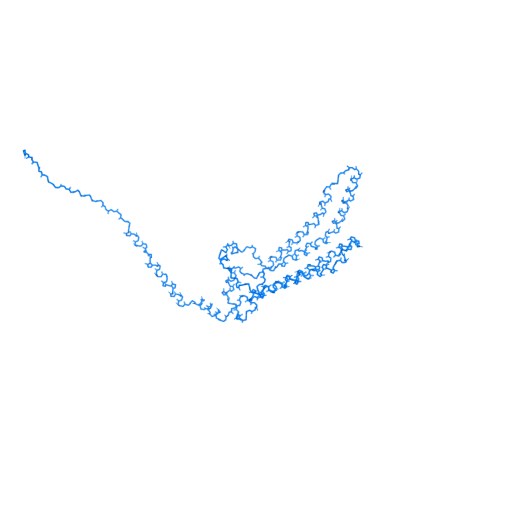84 ? 9.269 6.796 -27.149 1.00 87.44 84 SER A N 1
ATOM 612 C CA . SER A 1 84 ? 8.063 5.988 -27.395 1.00 87.44 84 SER A CA 1
ATOM 613 C C . SER A 1 84 ? 8.020 4.686 -26.574 1.00 87.44 84 SER A C 1
ATOM 615 O O . SER A 1 84 ? 7.043 4.496 -25.840 1.00 87.44 84 SER A O 1
ATOM 617 N N . PRO A 1 85 ? 9.039 3.803 -26.615 1.00 87.31 85 PRO A N 1
ATOM 618 C CA . PRO A 1 85 ? 8.989 2.538 -25.878 1.00 87.31 85 PRO A CA 1
ATOM 619 C C . PRO A 1 85 ? 8.989 2.733 -24.359 1.00 87.31 85 PRO A C 1
ATOM 621 O O . PRO A 1 85 ? 8.261 2.041 -23.644 1.00 87.31 85 PRO A O 1
ATOM 624 N N . VAL A 1 86 ? 9.726 3.728 -23.853 1.00 88.50 86 VAL A N 1
ATOM 625 C CA . VAL A 1 86 ? 9.691 4.095 -22.428 1.00 88.50 86 VAL A CA 1
ATOM 626 C C . VAL A 1 86 ? 8.293 4.573 -22.030 1.00 88.50 86 VAL A C 1
ATOM 628 O O . VAL A 1 86 ? 7.773 4.161 -20.992 1.00 88.50 86 VAL A O 1
ATOM 631 N N . GLY A 1 87 ? 7.641 5.384 -22.865 1.00 90.06 87 GLY A N 1
ATOM 632 C CA . GLY A 1 87 ? 6.261 5.822 -22.653 1.00 90.06 87 GLY A CA 1
ATOM 633 C C . GLY A 1 87 ? 5.268 4.656 -22.637 1.00 90.06 87 GLY A C 1
ATOM 634 O O . GLY A 1 87 ? 4.451 4.562 -21.720 1.00 90.06 87 GLY A O 1
ATOM 635 N N . ARG A 1 88 ? 5.374 3.725 -23.594 1.00 87.75 88 ARG A N 1
ATOM 636 C CA . ARG A 1 88 ? 4.538 2.508 -23.664 1.00 87.75 88 ARG A CA 1
ATOM 637 C C . ARG A 1 88 ? 4.728 1.578 -22.467 1.00 87.75 88 ARG A C 1
ATOM 639 O O . ARG A 1 88 ? 3.817 0.820 -22.148 1.00 87.75 88 ARG A O 1
ATOM 646 N N . LEU A 1 89 ? 5.867 1.661 -21.783 1.00 90.62 89 LEU A N 1
ATOM 647 C CA . LEU A 1 89 ? 6.122 0.926 -20.548 1.00 90.62 89 LEU A CA 1
ATOM 648 C C . LEU A 1 89 ? 5.584 1.657 -19.308 1.00 90.62 89 LEU A C 1
ATOM 650 O O . LEU A 1 89 ? 4.862 1.074 -18.498 1.00 90.62 89 LEU A O 1
ATOM 654 N N . LEU A 1 90 ? 5.935 2.936 -19.151 1.00 92.44 90 LEU A N 1
ATOM 655 C CA . LEU A 1 90 ? 5.672 3.697 -17.928 1.00 92.44 90 LEU A CA 1
ATOM 656 C C . LEU A 1 90 ? 4.226 4.187 -17.824 1.00 92.44 90 LEU A C 1
ATOM 658 O O . LEU A 1 90 ? 3.671 4.194 -16.724 1.00 92.44 90 LEU A O 1
ATOM 662 N N . VAL A 1 91 ? 3.597 4.578 -18.936 1.00 94.06 91 VAL A N 1
ATOM 663 C CA . VAL A 1 91 ? 2.232 5.128 -18.919 1.00 94.06 91 VAL A CA 1
ATOM 664 C C . VAL A 1 91 ? 1.212 4.083 -18.450 1.00 94.06 91 VAL A C 1
ATOM 666 O O . VAL A 1 91 ? 0.482 4.379 -17.501 1.00 94.06 91 VAL A O 1
ATOM 669 N N . PRO A 1 92 ? 1.162 2.849 -18.997 1.00 92.88 92 PRO A N 1
ATOM 670 C CA . PRO A 1 92 ? 0.237 1.831 -18.500 1.00 92.88 92 PRO A CA 1
ATOM 671 C C . PRO A 1 92 ? 0.504 1.450 -17.042 1.00 92.88 92 PRO A C 1
ATOM 673 O O . PRO A 1 92 ? -0.444 1.246 -16.287 1.00 92.88 92 PRO A O 1
ATOM 676 N N . ALA A 1 93 ? 1.773 1.403 -16.619 1.00 94.25 93 ALA A N 1
ATOM 677 C CA . ALA A 1 93 ? 2.134 1.121 -15.232 1.00 94.25 93 ALA A CA 1
ATOM 678 C C . ALA A 1 93 ? 1.638 2.211 -14.269 1.00 94.25 93 ALA A C 1
ATOM 680 O O . ALA A 1 93 ? 1.030 1.900 -13.241 1.00 94.25 93 ALA A O 1
ATOM 681 N N . ALA A 1 94 ? 1.824 3.484 -14.623 1.00 95.12 94 ALA A N 1
ATOM 682 C CA . ALA A 1 94 ? 1.327 4.613 -13.844 1.00 95.12 94 ALA A CA 1
ATOM 683 C C . ALA A 1 94 ? -0.208 4.628 -13.776 1.00 95.12 94 ALA A C 1
ATOM 685 O O . ALA A 1 94 ? -0.772 4.805 -12.694 1.00 95.12 94 ALA A O 1
ATOM 686 N N . LEU A 1 95 ? -0.889 4.388 -14.902 1.00 96.12 95 LEU A N 1
ATOM 687 C CA . LEU A 1 95 ? -2.351 4.320 -14.958 1.00 96.12 95 LEU A CA 1
ATOM 688 C C . LEU A 1 95 ? -2.903 3.151 -14.138 1.00 96.12 95 LEU A C 1
ATOM 690 O O . LEU A 1 95 ? -3.856 3.340 -13.384 1.00 96.12 95 LEU A O 1
ATOM 694 N N . ALA A 1 96 ? -2.290 1.969 -14.229 1.00 95.88 96 ALA A N 1
ATOM 695 C CA . ALA A 1 96 ? -2.682 0.802 -13.444 1.00 95.88 96 ALA A CA 1
ATOM 696 C C . ALA A 1 96 ? -2.508 1.054 -11.939 1.00 95.88 96 ALA A C 1
ATOM 698 O O . ALA A 1 96 ? -3.421 0.784 -11.155 1.00 95.88 96 ALA A O 1
ATOM 699 N N . GLY A 1 97 ? -1.371 1.629 -11.533 1.00 95.19 97 GLY A N 1
ATOM 700 C CA . GLY A 1 97 ? -1.119 1.990 -10.139 1.00 95.19 97 GLY A CA 1
ATOM 701 C C . GLY A 1 97 ? -2.087 3.054 -9.619 1.00 95.19 97 GLY A C 1
ATOM 702 O O . GLY A 1 97 ? -2.639 2.912 -8.524 1.00 95.19 97 GLY A O 1
ATOM 703 N N . PHE A 1 98 ? -2.351 4.091 -10.416 1.00 93.88 98 PHE A N 1
ATOM 704 C CA . PHE A 1 98 ? -3.330 5.125 -10.087 1.00 93.88 98 PHE A CA 1
ATOM 705 C C . PHE A 1 98 ? -4.738 4.543 -9.934 1.00 93.88 98 PHE A C 1
ATOM 707 O O . PHE A 1 98 ? -5.387 4.786 -8.915 1.00 93.88 98 PHE A O 1
ATOM 714 N N . ALA A 1 99 ? -5.186 3.738 -10.901 1.00 94.12 99 ALA A N 1
ATOM 715 C CA . ALA A 1 99 ? -6.494 3.097 -10.872 1.00 94.12 99 ALA A CA 1
ATOM 716 C C . ALA A 1 99 ? -6.645 2.211 -9.630 1.00 94.12 99 ALA A C 1
ATOM 718 O O . ALA A 1 99 ? -7.598 2.388 -8.874 1.00 94.12 99 ALA A O 1
ATOM 719 N N . ALA A 1 100 ? -5.671 1.340 -9.348 1.00 93.25 100 ALA A N 1
ATOM 720 C CA . ALA A 1 100 ? -5.689 0.485 -8.162 1.00 93.25 100 ALA A CA 1
ATOM 721 C C . ALA A 1 100 ? -5.738 1.298 -6.856 1.00 93.25 100 ALA A C 1
ATOM 723 O O . ALA A 1 100 ? -6.557 1.017 -5.979 1.00 93.25 100 ALA A O 1
ATOM 724 N N . SER A 1 101 ? -4.913 2.344 -6.737 1.00 89.31 101 SER A N 1
ATOM 725 C CA . SER A 1 101 ? -4.917 3.239 -5.571 1.00 89.31 101 SER A CA 1
ATOM 726 C C . SER A 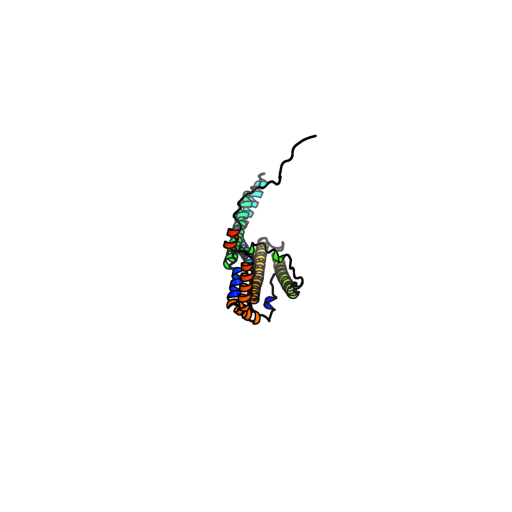1 101 ? -6.272 3.927 -5.379 1.00 89.31 101 SER A C 1
ATOM 728 O O . SER A 1 101 ? -6.815 3.953 -4.268 1.00 89.31 101 SER A O 1
ATOM 730 N N . ALA A 1 102 ? -6.847 4.448 -6.466 1.00 88.31 102 ALA A N 1
ATOM 731 C CA . ALA A 1 102 ? -8.155 5.087 -6.460 1.00 88.31 102 ALA A CA 1
ATOM 732 C C . ALA A 1 102 ? -9.249 4.098 -6.035 1.00 88.31 102 ALA A C 1
ATOM 734 O O . ALA A 1 102 ? -10.024 4.404 -5.127 1.00 88.31 102 ALA A O 1
ATOM 735 N N . THR A 1 103 ? -9.268 2.887 -6.602 1.00 88.69 103 THR A N 1
ATOM 736 C CA . THR A 1 103 ? -10.231 1.836 -6.244 1.00 88.69 103 THR A CA 1
ATOM 737 C C . THR A 1 103 ? -10.152 1.480 -4.763 1.00 88.69 103 THR A C 1
ATOM 739 O O . THR A 1 103 ? -11.185 1.426 -4.100 1.00 88.69 103 THR A O 1
ATOM 742 N N . VAL A 1 104 ? -8.950 1.304 -4.207 1.00 86.25 104 VAL A N 1
ATOM 743 C CA . VAL A 1 104 ? -8.773 0.974 -2.781 1.00 86.25 104 VAL A CA 1
ATOM 744 C C . VAL A 1 104 ? -9.276 2.100 -1.881 1.00 86.25 104 VAL A C 1
ATOM 746 O O . VAL A 1 104 ? -9.981 1.846 -0.904 1.00 86.25 104 VAL A O 1
ATOM 749 N N . ARG A 1 105 ? -8.959 3.357 -2.211 1.00 82.25 105 ARG A N 1
ATOM 750 C CA . ARG A 1 105 ? -9.412 4.523 -1.433 1.00 82.25 105 ARG A CA 1
ATOM 751 C C . ARG A 1 105 ? -10.929 4.685 -1.445 1.00 82.25 105 ARG A C 1
ATOM 753 O O . ARG A 1 105 ? -11.503 5.067 -0.422 1.00 82.25 105 ARG A O 1
ATOM 760 N N . LEU A 1 106 ? -11.564 4.394 -2.577 1.00 82.62 106 LEU A N 1
ATOM 761 C CA . LEU A 1 106 ? -13.018 4.415 -2.710 1.00 82.62 106 LEU A CA 1
ATOM 762 C C . LEU A 1 106 ? -13.656 3.235 -1.959 1.00 82.62 106 LEU A C 1
ATOM 764 O O . LEU A 1 106 ? -14.595 3.443 -1.194 1.00 82.62 106 LEU A O 1
ATOM 768 N N . ALA A 1 107 ? -13.104 2.025 -2.093 1.00 83.25 107 ALA A N 1
ATOM 769 C CA . ALA A 1 107 ? -13.602 0.814 -1.435 1.00 83.25 107 ALA A CA 1
ATOM 770 C C . ALA A 1 107 ? -13.496 0.870 0.098 1.00 83.25 107 ALA A C 1
ATOM 772 O O . ALA A 1 107 ? -14.399 0.419 0.799 1.00 83.25 107 ALA A O 1
ATOM 773 N N . LEU A 1 108 ? -12.429 1.470 0.638 1.00 74.06 108 LEU A N 1
ATOM 774 C CA . LEU A 1 108 ? -12.256 1.671 2.082 1.00 74.06 108 LEU A CA 1
ATOM 775 C C . LEU A 1 108 ? -13.154 2.784 2.653 1.00 74.06 108 LEU A C 1
ATOM 777 O O . LEU A 1 108 ? -13.062 3.098 3.840 1.00 74.06 108 LEU A O 1
ATOM 781 N N . GLY A 1 109 ? -14.018 3.394 1.835 1.00 66.12 109 GLY A N 1
ATOM 782 C CA . GLY A 1 109 ? -14.955 4.421 2.282 1.00 66.12 109 GLY A CA 1
ATOM 783 C C . GLY A 1 109 ? -14.265 5.709 2.723 1.00 66.12 109 GLY A C 1
ATOM 784 O O . GLY A 1 109 ? -14.839 6.469 3.511 1.00 66.12 109 GLY A O 1
ATOM 785 N N . SER A 1 110 ? -13.041 5.968 2.234 1.00 61.25 110 SER A N 1
ATOM 786 C CA . SER A 1 110 ? -12.374 7.237 2.501 1.00 61.25 110 SER A CA 1
ATOM 787 C C . SER A 1 110 ? -13.226 8.343 1.880 1.00 61.25 110 SER A C 1
ATOM 789 O O . SER A 1 110 ? -13.366 8.463 0.662 1.00 61.25 110 SER A O 1
ATOM 791 N N . ARG A 1 111 ? -13.884 9.131 2.733 1.00 56.41 111 ARG A N 1
ATOM 792 C CA . ARG A 1 111 ? -14.596 10.322 2.283 1.00 56.41 111 ARG A CA 1
ATOM 793 C C . ARG A 1 111 ? -13.519 11.322 1.889 1.00 56.41 111 ARG A C 1
ATOM 795 O O . ARG A 1 111 ? -12.953 11.984 2.754 1.00 56.41 111 ARG A O 1
ATOM 802 N N . LEU A 1 112 ? -13.231 11.403 0.590 1.00 51.69 112 LEU A N 1
ATOM 803 C CA . LEU A 1 112 ? -12.251 12.333 0.011 1.00 51.69 112 LEU A CA 1
ATOM 804 C C . LEU A 1 112 ? -12.538 13.798 0.398 1.00 51.69 112 LEU A C 1
ATOM 806 O O . LEU A 1 112 ? -11.639 14.630 0.385 1.00 51.69 112 LEU A O 1
ATOM 810 N N . PHE A 1 113 ? -13.771 14.085 0.824 1.00 48.75 113 PHE A N 1
ATOM 811 C CA . PHE A 1 113 ? -14.235 15.390 1.271 1.00 48.75 113 PHE A CA 1
ATOM 812 C C . PHE A 1 113 ? -14.858 15.302 2.669 1.00 48.75 113 PHE A C 1
ATOM 814 O O . PHE A 1 113 ? -16.072 15.209 2.831 1.00 48.75 113 PHE A O 1
ATOM 821 N N . ALA A 1 114 ? -14.028 15.340 3.708 1.00 53.78 114 ALA A N 1
ATOM 822 C CA . ALA A 1 114 ? -14.486 15.662 5.055 1.00 53.78 114 ALA A CA 1
ATOM 823 C C . ALA A 1 114 ? -14.159 17.135 5.331 1.00 53.78 114 ALA A C 1
ATOM 825 O O . ALA A 1 114 ? -13.080 17.443 5.830 1.00 53.78 114 ALA A O 1
ATOM 826 N N . ALA A 1 115 ? -15.081 18.049 5.010 1.00 55.22 115 ALA A N 1
ATOM 827 C CA . ALA A 1 115 ? -14.902 19.492 5.235 1.00 55.22 115 ALA A CA 1
ATOM 828 C C . ALA A 1 115 ? -14.517 19.819 6.697 1.00 55.22 115 ALA A C 1
ATOM 830 O O . ALA A 1 115 ? -13.687 20.685 6.952 1.00 55.22 115 ALA A O 1
ATOM 831 N N . ALA A 1 116 ? -15.014 19.032 7.657 1.00 58.72 116 ALA A N 1
ATOM 832 C CA . ALA A 1 116 ? -14.664 19.131 9.077 1.00 58.72 116 ALA A CA 1
ATOM 833 C C . ALA A 1 116 ? -13.196 18.769 9.419 1.00 58.72 116 ALA A C 1
ATOM 835 O O . ALA A 1 116 ? -12.737 19.057 10.526 1.00 58.72 116 ALA A O 1
ATOM 836 N N . ARG A 1 117 ? -12.449 18.129 8.503 1.00 52.91 117 ARG A N 1
ATOM 837 C CA . ARG A 1 117 ? -11.002 17.861 8.641 1.00 52.91 117 ARG A CA 1
ATOM 838 C C . ARG A 1 117 ? -10.124 18.972 8.059 1.00 52.91 117 ARG A C 1
ATOM 840 O O . ARG A 1 117 ? -8.959 19.042 8.426 1.00 52.91 117 ARG A O 1
ATOM 847 N N . LEU A 1 118 ? -10.673 19.822 7.189 1.00 58.03 118 LEU A N 1
ATOM 848 C CA . LEU A 1 118 ? -9.978 20.986 6.624 1.00 58.03 118 LEU A CA 1
ATOM 849 C C . LEU A 1 118 ? -10.028 22.209 7.554 1.00 58.03 118 LEU A C 1
ATOM 851 O O . LEU A 1 118 ? -9.291 23.166 7.342 1.00 58.03 118 LEU A O 1
ATOM 855 N N . ALA A 1 119 ? -10.873 22.184 8.589 1.00 68.25 119 ALA A N 1
ATOM 856 C CA . ALA A 1 119 ? -10.906 23.236 9.595 1.00 68.25 119 ALA A CA 1
ATOM 857 C C . ALA A 1 119 ? -9.594 23.236 10.411 1.00 68.25 119 ALA A C 1
ATOM 859 O O . ALA A 1 119 ? -9.256 22.203 11.004 1.00 68.25 119 ALA A O 1
ATOM 860 N N . PRO A 1 120 ? -8.855 24.362 10.478 1.00 59.91 120 PRO A N 1
ATOM 861 C CA . PRO A 1 120 ? -7.643 24.454 11.284 1.00 59.91 120 PRO A CA 1
ATOM 862 C C . PRO A 1 120 ? -7.999 24.283 12.767 1.00 59.91 120 PRO A C 1
ATOM 864 O O . PRO A 1 120 ? -8.625 25.144 13.379 1.00 59.91 120 PRO A O 1
ATOM 867 N N . ARG A 1 121 ? -7.614 23.146 13.360 1.00 59.44 121 ARG A N 1
ATOM 868 C CA . ARG A 1 121 ? -7.808 22.869 14.793 1.00 59.44 121 ARG A CA 1
ATOM 869 C C . ARG A 1 121 ? -6.675 23.515 15.597 1.00 59.44 121 ARG A C 1
ATOM 871 O O . ARG A 1 121 ? -5.736 22.827 15.997 1.00 59.44 121 ARG A O 1
ATOM 878 N N . LEU A 1 122 ? -6.762 24.830 15.807 1.00 65.06 122 LEU A N 1
ATOM 879 C CA . LEU A 1 122 ? -5.780 25.607 16.583 1.00 65.06 122 LEU A CA 1
ATOM 880 C C . LEU A 1 122 ? -5.710 25.172 18.060 1.00 65.06 122 LEU A C 1
ATOM 882 O O . LEU A 1 122 ? -4.659 25.293 18.683 1.00 65.06 122 LEU A O 1
ATOM 886 N N . ASP A 1 123 ? -6.767 24.539 18.574 1.00 64.25 123 ASP A N 1
ATOM 887 C CA . ASP A 1 123 ? -6.834 24.000 19.942 1.00 64.25 123 ASP A CA 1
ATOM 888 C C . ASP A 1 123 ? -5.790 22.904 20.232 1.00 64.25 123 ASP A C 1
ATOM 890 O O . ASP A 1 123 ? -5.489 22.615 21.389 1.00 64.25 123 ASP A O 1
ATOM 894 N N . ARG A 1 124 ? -5.209 22.278 19.195 1.00 54.72 124 ARG A N 1
ATOM 895 C CA . ARG A 1 124 ? -4.211 21.201 19.346 1.00 54.72 124 ARG A CA 1
ATOM 896 C C . ARG A 1 124 ? -2.771 21.694 19.499 1.00 54.72 124 ARG A C 1
ATOM 898 O O . ARG A 1 124 ? -1.911 20.890 19.842 1.00 54.72 124 ARG A O 1
ATOM 905 N N . LEU A 1 125 ? -2.496 22.977 19.251 1.00 59.06 125 LEU A N 1
ATOM 906 C CA . LEU A 1 125 ? -1.139 23.539 19.330 1.00 59.06 125 LEU A CA 1
ATOM 907 C C . LEU A 1 125 ? -0.702 23.862 20.769 1.00 59.06 125 LEU A C 1
ATOM 909 O O . LEU A 1 125 ? 0.492 23.884 21.044 1.00 59.06 125 LEU A O 1
ATOM 913 N N . GLY A 1 126 ? -1.644 24.078 21.695 1.00 58.88 126 GLY A N 1
ATOM 914 C CA . GLY A 1 126 ? -1.343 24.479 23.079 1.00 58.88 126 GLY A CA 1
ATOM 915 C C . GLY A 1 126 ? -1.230 23.336 24.091 1.00 58.88 126 GLY A C 1
ATOM 916 O O . GLY A 1 126 ? -0.824 23.564 25.226 1.00 58.88 126 GLY A O 1
ATOM 917 N N . GLN A 1 127 ? -1.596 22.109 23.712 1.00 55.56 127 GLN A N 1
ATOM 918 C CA . GLN A 1 127 ? -1.640 20.960 24.618 1.00 55.56 127 GLN A CA 1
ATOM 919 C C . GLN A 1 127 ? -0.908 19.778 23.984 1.00 55.56 127 GLN A C 1
ATOM 921 O O . GLN A 1 127 ? -1.521 18.858 23.448 1.00 55.56 127 GLN A O 1
ATOM 926 N N . LEU A 1 128 ? 0.423 19.813 24.043 1.00 58.31 128 LEU A N 1
ATOM 927 C CA . LEU A 1 128 ? 1.264 18.626 23.910 1.00 58.31 128 LEU A CA 1
ATOM 928 C C . LEU A 1 128 ? 1.442 18.035 25.316 1.00 58.31 128 LEU A C 1
ATOM 930 O O . LEU A 1 128 ? 2.351 18.445 26.038 1.00 58.31 128 LEU A O 1
ATOM 934 N N . PRO A 1 129 ? 0.572 17.113 25.767 1.00 57.38 129 PRO A N 1
ATOM 935 C CA . PRO A 1 129 ? 0.837 16.377 26.987 1.00 57.38 129 PRO A CA 1
ATOM 936 C C . PRO A 1 129 ? 2.055 15.486 26.734 1.00 57.38 129 PRO A C 1
ATOM 938 O O . PRO A 1 129 ? 1.951 14.437 26.101 1.00 57.38 129 PRO A O 1
ATOM 941 N N . TRP A 1 130 ? 3.214 15.891 27.249 1.00 56.25 130 TRP A N 1
ATOM 942 C CA . TRP A 1 130 ? 4.442 15.086 27.275 1.00 56.25 130 TRP A CA 1
ATOM 943 C C . TRP A 1 130 ? 4.214 13.703 27.920 1.00 56.25 130 TRP A C 1
ATOM 945 O O . TRP A 1 130 ? 4.919 12.747 27.626 1.00 56.25 130 TRP A O 1
ATOM 955 N N . THR A 1 131 ? 3.155 13.567 28.725 1.00 56.38 131 THR A N 1
ATOM 956 C CA . THR A 1 131 ? 2.677 12.323 29.343 1.00 56.38 131 THR A CA 1
ATOM 957 C C . THR A 1 131 ? 1.955 11.363 28.389 1.00 56.38 131 THR A C 1
ATOM 959 O O . THR A 1 131 ? 1.777 10.199 28.737 1.00 56.38 131 THR A O 1
ATOM 962 N N . ARG A 1 132 ? 1.563 11.791 27.175 1.00 53.09 132 ARG A N 1
ATOM 963 C CA . ARG A 1 132 ? 1.041 10.889 26.123 1.00 53.09 132 ARG A CA 1
ATOM 964 C C . ARG A 1 132 ? 2.141 10.201 25.313 1.00 53.09 132 ARG A C 1
ATOM 966 O O . ARG A 1 132 ? 1.825 9.361 24.470 1.00 53.09 132 ARG A O 1
ATOM 973 N N . LEU A 1 133 ? 3.416 10.482 25.595 1.00 57.69 133 LEU A N 1
ATOM 974 C CA . LEU A 1 133 ? 4.532 9.628 25.191 1.00 57.69 133 LEU A CA 1
ATOM 975 C C . LEU A 1 133 ? 4.523 8.357 26.060 1.00 57.69 133 LEU A C 1
ATOM 977 O O . LEU A 1 133 ? 5.412 8.107 26.868 1.00 57.69 133 LEU A O 1
ATOM 981 N N . ALA A 1 134 ? 3.467 7.556 25.940 1.00 61.81 134 ALA A N 1
ATOM 982 C CA . ALA A 1 134 ? 3.432 6.255 26.576 1.00 61.81 134 ALA A CA 1
ATOM 983 C C . ALA A 1 134 ? 4.547 5.406 25.947 1.00 61.81 134 ALA A C 1
ATOM 985 O O . ALA A 1 134 ? 4.448 5.005 24.784 1.00 61.81 134 ALA A O 1
ATOM 986 N N . LEU A 1 135 ? 5.606 5.134 26.719 1.00 65.75 135 LEU A N 1
ATOM 987 C CA . LEU A 1 135 ? 6.700 4.236 26.346 1.00 65.75 135 LEU A CA 1
ATOM 988 C C . LEU A 1 135 ? 6.225 2.939 25.656 1.00 65.75 135 LEU A C 1
ATOM 990 O O . LEU A 1 135 ? 6.862 2.564 24.672 1.00 65.75 135 LEU A O 1
ATOM 994 N N . PRO A 1 136 ? 5.120 2.271 26.066 1.00 68.81 136 PRO A N 1
ATOM 995 C CA . PRO A 1 136 ? 4.662 1.061 25.378 1.00 6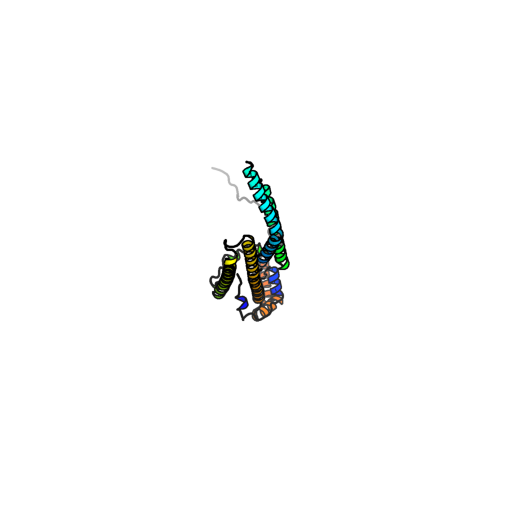8.81 136 PRO A CA 1
ATOM 996 C C . PRO A 1 136 ? 4.232 1.294 23.922 1.00 68.81 136 PRO A C 1
ATOM 998 O O . PRO A 1 136 ? 4.580 0.490 23.058 1.00 68.81 136 PRO A O 1
ATOM 1001 N N . ASN A 1 137 ? 3.558 2.408 23.609 1.00 73.44 137 ASN A N 1
ATOM 1002 C CA . ASN A 1 137 ? 3.215 2.750 22.224 1.00 73.44 137 ASN A CA 1
ATOM 1003 C C . ASN A 1 137 ? 4.482 3.017 21.402 1.00 73.44 137 ASN A C 1
ATOM 1005 O O . ASN A 1 137 ? 4.575 2.583 20.256 1.00 73.44 137 ASN A O 1
ATOM 1009 N N . LEU A 1 138 ? 5.466 3.718 21.971 1.00 77.50 138 LEU A N 1
ATOM 1010 C CA . LEU A 1 138 ? 6.722 4.002 21.275 1.00 77.50 138 LEU A CA 1
ATOM 1011 C C . LEU A 1 138 ? 7.511 2.714 21.004 1.00 77.50 138 LEU A C 1
ATOM 1013 O O . LEU A 1 138 ? 7.957 2.496 19.878 1.00 77.50 138 LEU A O 1
ATOM 1017 N N . ALA A 1 139 ? 7.635 1.841 22.006 1.00 80.81 139 ALA A N 1
ATOM 1018 C CA . ALA A 1 139 ? 8.344 0.571 21.894 1.00 80.81 139 ALA A CA 1
ATOM 1019 C C . ALA A 1 139 ? 7.687 -0.355 20.861 1.00 80.81 139 ALA A C 1
ATOM 1021 O O . ALA A 1 139 ? 8.374 -0.862 19.976 1.00 80.81 139 ALA A O 1
ATOM 1022 N N . ALA A 1 140 ? 6.360 -0.515 20.912 1.00 80.56 140 ALA A N 1
ATOM 1023 C CA . ALA A 1 140 ? 5.624 -1.354 19.968 1.00 80.56 140 ALA A CA 1
ATOM 1024 C C . ALA A 1 140 ? 5.726 -0.832 18.526 1.00 80.56 140 ALA A C 1
ATOM 1026 O O . ALA A 1 140 ? 6.018 -1.600 17.610 1.00 80.56 140 ALA A O 1
ATOM 1027 N N . ASN A 1 141 ? 5.560 0.479 18.316 1.00 81.38 141 ASN A N 1
ATOM 1028 C CA . ASN A 1 141 ? 5.702 1.079 16.988 1.00 81.38 141 ASN A CA 1
ATOM 1029 C C . ASN A 1 141 ? 7.147 0.976 16.461 1.00 81.38 141 ASN A C 1
ATOM 1031 O O . ASN A 1 141 ? 7.350 0.707 15.278 1.00 81.38 141 ASN A O 1
ATOM 1035 N N . THR A 1 142 ? 8.152 1.124 17.329 1.00 84.94 142 THR A N 1
ATOM 1036 C CA . THR A 1 142 ? 9.568 0.960 16.953 1.00 84.94 142 THR A CA 1
ATOM 1037 C C . THR A 1 142 ? 9.874 -0.485 16.572 1.00 84.94 142 THR A C 1
ATOM 1039 O O . THR A 1 142 ? 10.460 -0.724 15.517 1.00 84.94 142 THR A O 1
ATOM 1042 N N . ALA A 1 143 ? 9.423 -1.454 17.374 1.00 87.56 143 ALA A N 1
ATOM 1043 C CA . ALA A 1 143 ? 9.575 -2.875 17.074 1.00 87.56 143 ALA A CA 1
ATOM 1044 C C . ALA A 1 143 ? 8.905 -3.240 15.742 1.00 87.56 143 ALA A C 1
ATOM 1046 O O . ALA A 1 143 ? 9.472 -3.978 14.941 1.00 87.56 143 ALA A O 1
ATOM 1047 N N . TRP A 1 144 ? 7.733 -2.667 15.465 1.00 84.56 144 TRP A N 1
ATOM 1048 C CA . TRP A 1 144 ? 7.016 -2.878 14.213 1.00 84.56 144 TRP A CA 1
ATOM 1049 C C . TRP A 1 144 ? 7.774 -2.335 12.993 1.00 84.56 144 TRP A C 1
ATOM 1051 O O . TRP A 1 144 ? 7.907 -3.028 11.983 1.00 84.56 144 TRP A O 1
ATOM 1061 N N . ILE A 1 145 ? 8.324 -1.120 13.083 1.00 86.62 145 ILE A N 1
ATOM 1062 C CA . ILE A 1 145 ? 9.161 -0.541 12.018 1.00 86.62 145 ILE A CA 1
ATOM 1063 C C . ILE A 1 145 ? 10.435 -1.371 11.823 1.00 86.62 145 ILE A C 1
ATOM 1065 O O . ILE A 1 145 ? 10.789 -1.683 10.684 1.00 86.62 145 ILE A O 1
ATOM 1069 N N . ALA A 1 146 ? 11.090 -1.775 12.913 1.00 92.38 146 ALA A N 1
ATOM 1070 C CA . ALA A 1 146 ? 12.271 -2.631 12.865 1.00 92.38 146 ALA A CA 1
ATOM 1071 C C . ALA A 1 146 ? 11.965 -3.984 12.202 1.00 92.38 146 ALA A C 1
ATOM 1073 O O . ALA A 1 146 ? 12.733 -4.430 11.354 1.00 92.38 146 ALA A O 1
ATOM 1074 N N . ALA A 1 147 ? 10.817 -4.599 12.508 1.00 89.88 147 ALA A N 1
ATOM 1075 C CA . ALA A 1 147 ? 10.380 -5.848 11.886 1.00 89.88 147 ALA A CA 1
ATOM 1076 C C . ALA A 1 147 ? 10.169 -5.701 10.371 1.00 89.88 147 ALA A C 1
ATOM 1078 O O . ALA A 1 147 ? 10.620 -6.554 9.606 1.00 89.88 147 ALA A O 1
ATOM 1079 N N . LYS A 1 148 ? 9.549 -4.603 9.912 1.00 88.00 148 LYS A N 1
ATOM 1080 C CA . LYS A 1 148 ? 9.412 -4.316 8.472 1.00 88.00 148 LYS A CA 1
ATOM 1081 C C . LYS A 1 148 ? 10.769 -4.159 7.797 1.00 88.00 148 LYS A C 1
ATOM 1083 O O . LYS A 1 148 ? 10.993 -4.737 6.736 1.00 88.00 148 LYS A O 1
ATOM 1088 N N . LEU A 1 149 ? 11.664 -3.384 8.409 1.00 91.25 149 LEU A N 1
ATOM 1089 C CA . LEU A 1 149 ? 13.000 -3.139 7.872 1.00 91.25 149 LEU A CA 1
ATOM 1090 C C . LEU A 1 149 ? 13.808 -4.440 7.793 1.00 91.25 149 LEU A C 1
ATOM 1092 O O . LEU A 1 149 ? 14.407 -4.720 6.759 1.00 91.25 149 LEU A O 1
ATOM 1096 N N . ALA A 1 150 ? 13.763 -5.263 8.841 1.00 94.38 150 ALA A N 1
ATOM 1097 C CA . ALA A 1 150 ? 14.411 -6.569 8.872 1.00 94.38 150 ALA A CA 1
ATOM 1098 C C . ALA A 1 150 ? 13.842 -7.515 7.804 1.00 94.38 150 ALA A C 1
ATOM 1100 O O . ALA A 1 150 ? 14.610 -8.180 7.114 1.00 94.38 150 ALA A O 1
ATOM 1101 N N . ALA A 1 151 ? 12.519 -7.541 7.612 1.00 92.81 151 ALA A N 1
ATOM 1102 C CA . ALA A 1 151 ? 11.888 -8.349 6.570 1.00 92.81 151 ALA A CA 1
ATOM 1103 C C . ALA A 1 151 ? 12.331 -7.918 5.161 1.00 92.81 151 ALA A C 1
ATOM 1105 O O . ALA A 1 151 ? 12.695 -8.763 4.344 1.00 92.81 151 ALA A O 1
ATOM 1106 N N . VAL A 1 152 ? 12.362 -6.609 4.886 1.00 91.69 152 VAL A N 1
ATOM 1107 C CA . VAL A 1 152 ? 12.865 -6.070 3.612 1.00 91.69 152 VAL A CA 1
ATOM 1108 C C . VAL A 1 152 ? 14.346 -6.406 3.426 1.00 91.69 152 VAL A C 1
ATOM 1110 O O . VAL A 1 152 ? 14.725 -6.899 2.366 1.00 91.69 152 VAL A O 1
ATOM 1113 N N . ALA A 1 153 ? 15.175 -6.207 4.453 1.00 92.25 153 ALA A N 1
ATOM 1114 C CA . ALA A 1 153 ? 16.600 -6.522 4.402 1.00 92.25 153 ALA A CA 1
ATOM 1115 C C . ALA A 1 153 ? 16.850 -8.016 4.138 1.00 92.25 153 ALA A C 1
ATOM 1117 O O . ALA A 1 153 ? 17.670 -8.355 3.289 1.00 92.25 153 ALA A O 1
ATOM 1118 N N . ALA A 1 154 ? 16.106 -8.907 4.800 1.00 93.12 154 ALA A N 1
ATOM 1119 C CA . ALA A 1 154 ? 16.202 -10.350 4.597 1.00 93.12 154 ALA A CA 1
ATOM 1120 C C . ALA A 1 154 ? 15.815 -10.761 3.168 1.00 93.12 154 ALA A C 1
ATOM 1122 O O . ALA A 1 154 ? 16.499 -11.582 2.560 1.00 93.12 154 ALA A O 1
ATOM 1123 N N . LEU A 1 155 ? 14.756 -10.167 2.605 1.00 91.88 155 LEU A N 1
ATOM 1124 C CA . LEU A 1 155 ? 14.347 -10.425 1.222 1.00 91.88 155 LEU A CA 1
ATOM 1125 C C . LEU A 1 155 ? 15.394 -9.956 0.213 1.00 91.88 155 LEU A C 1
ATOM 1127 O O . LEU A 1 155 ? 15.722 -10.694 -0.715 1.00 91.88 155 LEU A O 1
ATOM 1131 N N . VAL A 1 156 ? 15.935 -8.752 0.404 1.00 88.94 156 VAL A N 1
ATOM 1132 C CA . VAL A 1 156 ? 16.998 -8.217 -0.455 1.00 88.94 156 VAL A CA 1
ATOM 1133 C C . VAL A 1 156 ? 18.248 -9.090 -0.359 1.00 88.94 156 VAL A C 1
ATOM 1135 O O . VAL A 1 156 ? 18.807 -9.454 -1.389 1.00 88.94 156 VAL A O 1
ATOM 1138 N N . TRP A 1 157 ? 18.644 -9.492 0.850 1.00 91.00 157 TRP A N 1
ATOM 1139 C CA . TRP A 1 157 ? 19.781 -10.388 1.068 1.00 91.00 157 TRP A CA 1
ATOM 1140 C C . TRP A 1 157 ? 19.588 -11.744 0.378 1.00 91.00 157 TRP A C 1
ATOM 1142 O O . TRP A 1 157 ? 20.486 -12.225 -0.308 1.00 91.00 157 TRP A O 1
ATOM 1152 N N . ALA A 1 158 ? 18.398 -12.340 0.495 1.00 88.69 158 ALA A N 1
ATOM 1153 C CA . ALA A 1 158 ? 18.072 -13.613 -0.145 1.00 88.69 158 ALA A CA 1
ATOM 1154 C C . ALA A 1 158 ? 18.018 -13.518 -1.680 1.00 88.69 158 ALA A C 1
ATOM 1156 O O . ALA A 1 158 ? 18.348 -14.482 -2.370 1.00 88.69 158 ALA A O 1
ATOM 1157 N N . ALA A 1 159 ? 17.606 -12.371 -2.223 1.00 86.44 159 ALA A N 1
ATOM 1158 C CA . ALA A 1 159 ? 17.568 -12.136 -3.664 1.00 86.44 159 ALA A CA 1
ATOM 1159 C C . ALA A 1 159 ? 18.920 -11.705 -4.245 1.00 86.44 159 ALA A C 1
ATOM 1161 O O . ALA A 1 159 ? 19.104 -11.805 -5.457 1.00 86.44 159 ALA A O 1
ATOM 1162 N N . PHE A 1 160 ? 19.865 -11.262 -3.409 1.00 83.62 160 PHE A N 1
ATOM 1163 C CA . PHE A 1 160 ? 21.159 -10.735 -3.839 1.00 83.62 160 PHE A CA 1
ATOM 1164 C C . PHE A 1 160 ? 21.888 -11.639 -4.849 1.00 83.62 160 PHE A C 1
ATOM 1166 O O . PHE A 1 160 ? 22.279 -11.122 -5.895 1.00 83.62 160 PHE A O 1
ATOM 1173 N N . PRO A 1 161 ? 21.992 -12.974 -4.653 1.00 82.50 161 PRO A N 1
ATOM 1174 C CA . PRO A 1 161 ? 22.670 -13.852 -5.612 1.00 82.50 161 PRO A CA 1
ATOM 1175 C C . PRO A 1 161 ? 22.043 -13.839 -7.015 1.00 82.50 161 PRO A C 1
ATOM 1177 O O . PRO A 1 161 ? 22.754 -13.974 -8.010 1.00 82.50 161 PRO A O 1
ATOM 1180 N N . ALA A 1 162 ? 20.722 -13.647 -7.100 1.00 76.88 162 ALA A N 1
ATOM 1181 C CA . ALA A 1 162 ? 19.956 -13.666 -8.346 1.00 76.88 162 ALA A CA 1
ATOM 1182 C C . ALA A 1 162 ? 20.032 -12.353 -9.147 1.00 76.88 162 ALA A C 1
ATOM 1184 O O . ALA A 1 162 ? 19.518 -12.288 -10.258 1.00 76.88 162 ALA A O 1
ATOM 1185 N N . ILE A 1 163 ? 20.639 -11.302 -8.588 1.00 75.06 163 ILE A N 1
ATOM 1186 C CA . ILE A 1 163 ? 20.735 -9.965 -9.203 1.00 75.06 163 ILE A CA 1
ATOM 1187 C C . ILE A 1 163 ? 22.219 -9.577 -9.382 1.00 75.06 163 ILE A C 1
ATOM 1189 O O . ILE A 1 163 ? 22.570 -8.420 -9.590 1.00 75.06 163 ILE A O 1
ATOM 1193 N N . THR A 1 164 ? 23.128 -10.552 -9.289 1.00 76.12 164 THR A N 1
ATOM 1194 C CA . THR A 1 164 ? 24.563 -10.317 -9.474 1.00 76.12 164 THR A CA 1
ATOM 1195 C C . THR A 1 164 ? 24.934 -10.201 -10.958 1.00 76.12 164 THR A C 1
ATOM 1197 O O . THR A 1 164 ? 24.338 -10.879 -11.796 1.00 76.12 164 THR A O 1
ATOM 1200 N N . PRO A 1 165 ? 25.964 -9.399 -11.301 1.00 65.31 165 PRO A N 1
ATOM 1201 C CA . PRO A 1 165 ? 26.409 -9.194 -12.686 1.00 65.31 165 PRO A CA 1
ATOM 1202 C C . PRO A 1 165 ? 27.003 -10.451 -13.344 1.00 65.31 165 PRO A C 1
ATOM 1204 O O . PRO A 1 165 ? 27.308 -10.432 -14.529 1.00 65.31 165 PRO A O 1
ATOM 1207 N N . ALA A 1 166 ? 27.171 -11.540 -12.588 1.00 67.12 166 ALA A N 1
ATOM 1208 C CA . ALA A 1 166 ? 27.584 -12.838 -13.112 1.00 67.12 166 ALA A CA 1
ATOM 1209 C C . ALA A 1 166 ? 26.461 -13.564 -13.882 1.00 67.12 166 ALA A C 1
ATOM 1211 O O . ALA A 1 166 ? 26.726 -14.592 -14.501 1.00 67.12 166 ALA A O 1
ATOM 1212 N N . GLN A 1 167 ? 25.219 -13.069 -13.830 1.00 71.81 167 GLN A N 1
ATOM 1213 C CA . GLN A 1 167 ? 24.084 -13.649 -14.549 1.00 71.81 167 GLN A CA 1
ATOM 1214 C C . GLN A 1 167 ? 23.805 -12.931 -15.870 1.00 71.81 167 GLN A C 1
ATOM 1216 O O . GLN A 1 167 ? 24.014 -11.727 -16.003 1.00 71.81 167 GLN A O 1
ATOM 1221 N N . GLU A 1 168 ? 23.253 -13.670 -16.835 1.00 82.56 168 GLU A N 1
ATOM 1222 C CA . GLU A 1 168 ? 22.705 -13.081 -18.055 1.00 82.56 168 GLU A CA 1
ATOM 1223 C C . GLU A 1 168 ? 21.578 -12.089 -17.730 1.00 82.56 168 GLU A C 1
ATOM 1225 O O . GLU A 1 168 ? 20.841 -12.252 -16.752 1.00 82.56 168 GLU A O 1
ATOM 1230 N N . LEU A 1 169 ? 21.402 -11.080 -18.590 1.00 79.94 169 LEU A N 1
ATOM 1231 C CA . LEU A 1 169 ? 20.424 -10.002 -18.407 1.00 79.94 169 LEU A CA 1
ATOM 1232 C C . LEU A 1 169 ? 19.007 -10.523 -18.104 1.00 79.94 169 LEU A C 1
ATOM 1234 O O . LEU A 1 169 ? 18.320 -9.983 -17.238 1.00 79.94 169 LEU A O 1
ATOM 1238 N N . ALA A 1 170 ? 18.583 -11.605 -18.763 1.00 80.31 170 ALA A N 1
ATOM 1239 C CA . ALA A 1 170 ? 17.285 -12.233 -18.518 1.00 80.31 170 ALA A CA 1
ATOM 1240 C C . ALA A 1 170 ? 17.152 -12.789 -17.086 1.00 80.31 170 ALA A C 1
ATOM 1242 O O . ALA A 1 170 ? 16.098 -12.642 -16.463 1.00 80.31 170 ALA A O 1
ATOM 1243 N N . GLY A 1 171 ? 18.223 -13.380 -16.544 1.00 83.12 171 GLY A N 1
ATOM 1244 C CA . GLY A 1 171 ? 18.279 -13.879 -15.167 1.00 83.12 171 GLY A CA 1
ATOM 1245 C C . GLY A 1 171 ? 18.170 -12.749 -14.146 1.00 83.12 171 GLY A C 1
ATOM 1246 O O . GLY A 1 171 ? 17.339 -12.820 -13.239 1.00 83.12 171 GLY A O 1
ATOM 1247 N N . VAL A 1 172 ? 18.906 -11.655 -14.368 1.00 84.94 172 VAL A N 1
ATOM 1248 C CA . VAL A 1 172 ? 18.857 -10.452 -13.518 1.00 84.94 172 VAL A CA 1
ATOM 1249 C C . VAL A 1 172 ? 17.454 -9.836 -13.507 1.00 84.94 172 VAL A C 1
ATOM 1251 O O . VAL A 1 172 ? 16.922 -9.530 -12.437 1.00 84.94 172 VAL A O 1
ATOM 1254 N N . LEU A 1 173 ? 16.812 -9.695 -14.673 1.00 83.69 173 LEU A N 1
ATOM 1255 C CA . LEU A 1 173 ? 15.453 -9.147 -14.781 1.00 83.69 173 LEU A CA 1
ATOM 1256 C C . LEU A 1 173 ? 14.408 -10.047 -14.103 1.00 83.69 173 LEU A C 1
ATOM 1258 O O . LEU A 1 173 ? 13.520 -9.552 -13.402 1.00 83.69 173 LEU A O 1
ATOM 1262 N N . ALA A 1 174 ? 14.523 -11.368 -14.262 1.00 84.06 174 ALA A N 1
ATOM 1263 C CA . ALA A 1 174 ? 13.649 -12.325 -13.588 1.00 84.06 174 ALA A CA 1
ATOM 1264 C C . ALA A 1 174 ? 13.840 -12.303 -12.060 1.00 84.06 174 ALA A C 1
ATOM 1266 O O . ALA A 1 174 ? 12.856 -12.316 -11.313 1.00 84.06 174 ALA A O 1
ATOM 1267 N N . GLY A 1 175 ? 15.089 -12.216 -11.592 1.00 87.50 175 GLY A N 1
ATOM 1268 C CA . GLY A 1 175 ? 15.437 -12.063 -10.179 1.00 87.50 175 GLY A CA 1
ATOM 1269 C C . GLY A 1 175 ? 14.876 -10.772 -9.580 1.00 87.50 175 GLY A C 1
ATOM 1270 O O . GLY A 1 175 ? 14.230 -10.811 -8.530 1.00 87.50 175 GLY A O 1
ATOM 1271 N N . ALA A 1 176 ? 15.031 -9.648 -10.283 1.00 87.94 176 ALA A N 1
ATOM 1272 C CA . ALA A 1 176 ? 14.499 -8.349 -9.877 1.00 87.94 176 ALA A CA 1
ATOM 1273 C C . ALA A 1 176 ? 12.963 -8.351 -9.791 1.00 87.94 176 ALA A C 1
ATOM 1275 O O . ALA A 1 176 ? 12.400 -7.883 -8.799 1.00 87.94 176 ALA A O 1
ATOM 1276 N N . LEU A 1 177 ? 12.275 -8.935 -10.779 1.00 88.62 177 LEU A N 1
ATOM 1277 C CA . LEU A 1 177 ? 10.817 -9.075 -10.753 1.00 88.62 177 LEU A CA 1
ATOM 1278 C C . LEU A 1 177 ? 10.354 -9.947 -9.579 1.00 88.62 177 LEU A C 1
ATOM 1280 O O . LEU A 1 177 ? 9.396 -9.600 -8.886 1.00 88.62 177 LEU A O 1
ATOM 1284 N N . ARG A 1 178 ? 11.038 -11.072 -9.337 1.00 90.38 178 ARG A N 1
ATOM 1285 C CA . ARG A 1 178 ? 10.735 -11.964 -8.213 1.00 90.38 178 ARG A CA 1
ATOM 1286 C C . ARG A 1 178 ? 10.912 -11.241 -6.880 1.00 90.38 178 ARG A C 1
ATOM 1288 O O . ARG A 1 178 ? 10.021 -11.328 -6.038 1.00 90.38 178 ARG A O 1
ATOM 1295 N N . LEU A 1 179 ? 12.008 -10.503 -6.700 1.00 91.75 179 LEU A N 1
ATOM 1296 C CA . LEU A 1 179 ? 12.232 -9.683 -5.508 1.00 91.75 179 LEU A CA 1
ATOM 1297 C C . LEU A 1 179 ? 11.127 -8.632 -5.338 1.00 91.75 179 LEU A C 1
ATOM 1299 O O . LEU A 1 179 ? 10.558 -8.525 -4.253 1.00 91.75 179 LEU A O 1
ATOM 1303 N N . ALA A 1 180 ? 10.777 -7.904 -6.401 1.00 92.50 180 ALA A N 1
ATOM 1304 C CA . ALA A 1 180 ? 9.714 -6.902 -6.363 1.00 92.50 180 ALA A CA 1
ATOM 1305 C C . ALA A 1 180 ? 8.364 -7.510 -5.944 1.00 92.50 180 ALA A C 1
ATOM 1307 O O . ALA A 1 180 ? 7.662 -6.932 -5.111 1.00 92.50 180 ALA A O 1
ATOM 1308 N N . LEU A 1 181 ? 8.020 -8.703 -6.442 1.00 92.75 181 LEU A N 1
ATOM 1309 C CA . LEU A 1 181 ? 6.812 -9.424 -6.028 1.00 92.75 181 LEU A CA 1
ATOM 1310 C C . LEU A 1 181 ? 6.845 -9.799 -4.542 1.00 92.75 181 LEU A C 1
ATOM 1312 O O . LEU A 1 181 ? 5.879 -9.520 -3.832 1.00 92.75 181 LEU A O 1
ATOM 1316 N N . TRP A 1 182 ? 7.949 -10.368 -4.047 1.00 93.44 182 TRP A N 1
ATOM 1317 C CA . TRP A 1 182 ? 8.085 -10.714 -2.627 1.00 93.44 182 TRP A CA 1
ATOM 1318 C C . TRP A 1 182 ? 7.998 -9.487 -1.718 1.00 93.44 182 TRP A C 1
ATOM 1320 O O . TRP A 1 182 ? 7.259 -9.512 -0.735 1.00 93.44 182 TRP A O 1
ATOM 1330 N N . LEU A 1 183 ? 8.665 -8.388 -2.081 1.00 93.06 183 LEU A N 1
ATOM 1331 C CA . LEU A 1 183 ? 8.553 -7.116 -1.362 1.00 93.06 183 LEU A CA 1
ATOM 1332 C C . LEU A 1 183 ? 7.107 -6.618 -1.329 1.00 93.06 183 LEU A C 1
ATOM 1334 O O . LEU A 1 183 ? 6.637 -6.168 -0.285 1.00 93.06 183 LEU A O 1
ATOM 1338 N N . THR A 1 184 ? 6.383 -6.743 -2.442 1.00 93.88 184 THR A N 1
ATOM 1339 C CA . THR A 1 184 ? 4.975 -6.335 -2.524 1.00 93.88 184 THR A CA 1
ATOM 1340 C C . THR A 1 184 ? 4.086 -7.183 -1.621 1.00 93.88 184 THR A C 1
ATOM 1342 O O . THR A 1 184 ? 3.261 -6.635 -0.894 1.00 93.88 184 THR A O 1
ATOM 1345 N N . VAL A 1 185 ? 4.266 -8.507 -1.624 1.00 93.06 185 VAL A N 1
AT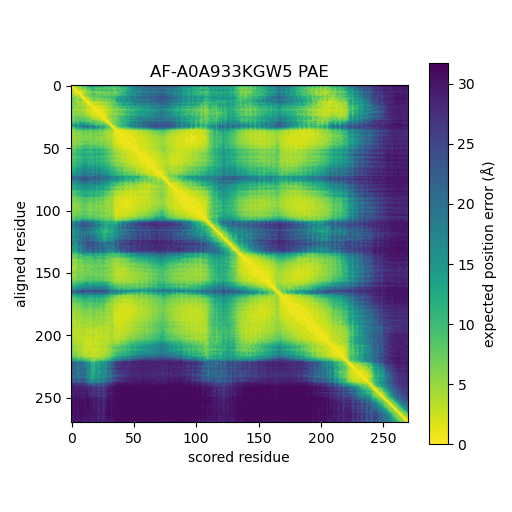OM 1346 C CA . VAL A 1 185 ? 3.512 -9.432 -0.762 1.00 93.06 185 VAL A CA 1
ATOM 1347 C C . VAL A 1 185 ? 3.779 -9.134 0.711 1.00 93.06 185 VAL A C 1
ATOM 1349 O O . VAL A 1 185 ? 2.838 -9.024 1.496 1.00 93.06 185 VAL A O 1
ATOM 1352 N N . THR A 1 186 ? 5.041 -8.935 1.091 1.00 92.38 186 THR A N 1
ATOM 1353 C CA . THR A 1 186 ? 5.414 -8.566 2.461 1.00 92.38 186 THR A CA 1
ATOM 1354 C C . THR A 1 186 ? 4.832 -7.212 2.851 1.00 92.38 186 THR A C 1
ATOM 1356 O O . THR A 1 186 ? 4.260 -7.078 3.933 1.00 92.38 186 THR A O 1
ATOM 1359 N N . TRP A 1 187 ? 4.899 -6.216 1.967 1.00 91.12 187 TRP A N 1
ATOM 1360 C CA . TRP A 1 187 ? 4.302 -4.907 2.217 1.00 91.12 187 TRP A CA 1
ATOM 1361 C C . TRP A 1 187 ? 2.781 -4.994 2.380 1.00 91.12 187 TRP A C 1
ATOM 1363 O O . TRP A 1 187 ? 2.225 -4.369 3.286 1.00 91.12 187 TRP A O 1
ATOM 1373 N N . LEU A 1 188 ? 2.113 -5.817 1.569 1.00 91.56 188 LEU A N 1
ATOM 1374 C CA . LEU A 1 188 ? 0.684 -6.076 1.694 1.00 91.56 188 LEU A CA 1
ATOM 1375 C C . LEU A 1 188 ? 0.360 -6.754 3.031 1.00 91.56 188 LEU A C 1
ATOM 1377 O O . LEU A 1 188 ? -0.557 -6.307 3.710 1.00 91.56 188 LEU A O 1
ATOM 1381 N N . ALA A 1 189 ? 1.134 -7.761 3.445 1.00 90.81 189 ALA A N 1
ATOM 1382 C CA . ALA A 1 189 ? 0.948 -8.464 4.716 1.00 90.81 189 ALA A CA 1
ATOM 1383 C C . ALA A 1 189 ? 1.101 -7.533 5.932 1.00 90.81 189 ALA A C 1
ATOM 1385 O O . ALA A 1 189 ? 0.278 -7.549 6.847 1.00 90.81 189 ALA A O 1
ATOM 1386 N N . PHE A 1 190 ? 2.118 -6.668 5.932 1.00 90.00 190 PHE A N 1
ATOM 1387 C CA . PHE A 1 190 ? 2.256 -5.662 6.983 1.00 90.00 190 PHE A CA 1
ATOM 1388 C C . PHE A 1 190 ? 1.127 -4.629 6.928 1.00 90.00 190 PHE A C 1
ATOM 1390 O O . PHE A 1 190 ? 0.562 -4.292 7.964 1.00 90.00 190 PHE A O 1
ATOM 1397 N N . GLY A 1 191 ? 0.757 -4.150 5.738 1.00 88.50 191 GLY A N 1
ATOM 1398 C CA . GLY A 1 191 ? -0.322 -3.174 5.574 1.00 88.50 191 GLY A CA 1
ATOM 1399 C C . GLY A 1 191 ? -1.695 -3.709 5.997 1.00 88.50 191 GLY A C 1
ATOM 1400 O O . GLY A 1 191 ? -2.504 -2.961 6.558 1.00 88.50 191 GLY A O 1
ATOM 1401 N N . THR A 1 192 ? -1.973 -4.997 5.773 1.00 88.19 192 THR A N 1
ATOM 1402 C CA . THR A 1 192 ? -3.216 -5.639 6.228 1.00 88.19 192 THR A CA 1
ATOM 1403 C C . THR A 1 192 ? -3.212 -5.816 7.737 1.00 88.19 192 THR A C 1
ATOM 1405 O O . THR A 1 192 ? -4.204 -5.466 8.375 1.00 88.19 192 THR A O 1
ATOM 1408 N N . ALA A 1 193 ? -2.101 -6.259 8.328 1.00 88.31 193 ALA A N 1
ATOM 1409 C CA . ALA A 1 193 ? -1.968 -6.347 9.779 1.00 88.31 193 ALA A CA 1
ATOM 1410 C C . ALA A 1 193 ? -2.162 -4.974 10.452 1.00 88.31 193 ALA A C 1
ATOM 1412 O O . ALA A 1 193 ? -2.942 -4.856 11.398 1.00 88.31 193 ALA A O 1
ATOM 1413 N N . GLU A 1 194 ? -1.554 -3.914 9.909 1.00 84.88 194 GLU A N 1
ATOM 1414 C CA . GLU A 1 194 ? -1.769 -2.539 10.383 1.00 84.88 194 GLU A CA 1
ATOM 1415 C C . GLU A 1 194 ? -3.224 -2.101 10.252 1.00 84.88 194 GLU A C 1
ATOM 1417 O O . GLU A 1 194 ? -3.756 -1.451 11.150 1.00 84.88 194 GLU A O 1
ATOM 1422 N N . HIS A 1 195 ? -3.890 -2.474 9.157 1.00 85.44 195 HIS A N 1
ATOM 1423 C CA . HIS A 1 195 ? -5.298 -2.148 8.963 1.00 85.44 195 HIS A CA 1
ATOM 1424 C C . HIS A 1 195 ? -6.191 -2.797 10.012 1.00 85.44 195 HIS A C 1
ATOM 1426 O O . HIS A 1 195 ? -7.056 -2.133 10.582 1.00 85.44 195 HIS A O 1
ATOM 1432 N N . LEU A 1 196 ? -5.989 -4.091 10.258 1.00 87.00 196 LEU A N 1
ATOM 1433 C CA . LEU A 1 196 ? -6.775 -4.844 11.227 1.00 87.00 196 LEU A CA 1
ATOM 1434 C C . LEU A 1 196 ? -6.554 -4.298 12.638 1.00 87.00 196 LEU A C 1
ATOM 1436 O O . LEU A 1 196 ? -7.530 -4.059 13.348 1.00 87.00 196 LEU A O 1
ATOM 1440 N N . LEU A 1 197 ? -5.303 -4.004 13.004 1.00 85.88 197 LEU A N 1
ATOM 1441 C CA . LEU A 1 197 ? -4.968 -3.380 14.285 1.00 85.88 197 LEU A CA 1
ATOM 1442 C C . LEU A 1 197 ? -5.583 -1.985 14.426 1.00 85.88 197 LEU A C 1
ATOM 1444 O O . LEU A 1 197 ? -6.169 -1.692 15.463 1.00 85.88 197 LEU A O 1
ATOM 1448 N N . ALA A 1 198 ? -5.525 -1.147 13.389 1.00 83.75 198 ALA A N 1
ATOM 1449 C CA . ALA A 1 198 ? -6.130 0.185 13.408 1.00 83.75 198 ALA A CA 1
ATOM 1450 C C . ALA A 1 198 ? -7.665 0.135 13.504 1.00 83.75 198 ALA A C 1
ATOM 1452 O O . ALA A 1 198 ? -8.282 0.971 14.165 1.00 83.75 198 ALA A O 1
ATOM 1453 N N . ARG A 1 199 ? -8.311 -0.850 12.864 1.00 85.50 199 ARG A N 1
ATOM 1454 C CA . ARG A 1 199 ? -9.759 -1.063 13.016 1.00 85.50 199 ARG A CA 1
ATOM 1455 C C . ARG A 1 199 ? -10.108 -1.558 14.413 1.00 85.50 199 ARG A C 1
ATOM 1457 O O . ARG A 1 199 ? -11.085 -1.076 14.981 1.00 85.50 199 ARG A O 1
ATOM 1464 N N . ALA A 1 200 ? -9.324 -2.484 14.960 1.00 86.00 200 ALA A N 1
ATOM 1465 C CA . ALA A 1 200 ? -9.521 -3.000 16.308 1.00 86.00 200 ALA A CA 1
ATOM 1466 C C . ALA A 1 200 ? -9.322 -1.902 17.362 1.00 86.00 200 ALA A C 1
ATOM 1468 O O . ALA A 1 200 ? -10.166 -1.749 18.242 1.00 86.00 200 ALA A O 1
ATOM 1469 N N . SER A 1 201 ? -8.273 -1.084 17.235 1.00 85.69 201 SER A N 1
ATOM 1470 C CA . SER A 1 201 ? -8.019 0.026 18.156 1.00 85.69 201 SER A CA 1
ATOM 1471 C C . SER A 1 201 ? -9.080 1.116 18.053 1.00 85.69 201 SER A C 1
ATOM 1473 O O . SER A 1 201 ? -9.506 1.641 19.078 1.00 85.69 201 SER A O 1
ATOM 1475 N N . PHE A 1 202 ? -9.580 1.411 16.848 1.00 85.44 202 PHE A N 1
ATOM 1476 C CA . PHE A 1 202 ? -10.710 2.322 16.675 1.00 85.44 202 PHE A CA 1
ATOM 1477 C C . PHE A 1 202 ? -11.995 1.768 17.299 1.00 85.44 202 PHE A C 1
ATOM 1479 O O . PHE A 1 202 ? -12.712 2.498 17.970 1.00 85.44 202 PHE A O 1
ATOM 1486 N N . ALA A 1 203 ? -12.293 0.479 17.126 1.00 86.00 203 ALA A N 1
ATOM 1487 C CA . ALA A 1 203 ? -13.452 -0.134 17.771 1.00 86.00 203 ALA A CA 1
ATOM 1488 C C . ALA A 1 203 ? -13.326 -0.100 19.304 1.00 86.00 203 ALA A C 1
ATOM 1490 O O . ALA A 1 203 ? -14.278 0.263 19.994 1.00 86.00 203 ALA A O 1
ATOM 1491 N N . ALA A 1 204 ? -12.139 -0.403 19.832 1.00 86.12 204 ALA A N 1
ATOM 1492 C CA . ALA A 1 204 ? -11.858 -0.335 21.261 1.00 86.12 204 ALA A CA 1
ATOM 1493 C C . ALA A 1 204 ? -11.937 1.102 21.800 1.00 86.12 204 ALA A C 1
ATOM 1495 O O . ALA A 1 204 ? -12.503 1.325 22.866 1.00 86.12 204 ALA A O 1
ATOM 1496 N N . SER A 1 205 ? -11.481 2.102 21.039 1.00 84.31 205 SER A N 1
ATOM 1497 C CA . SER A 1 205 ? -11.581 3.509 21.443 1.00 84.31 205 SER A CA 1
ATOM 1498 C C . SER A 1 205 ? -13.015 4.030 21.475 1.00 84.31 205 SER A C 1
ATOM 1500 O O . SER A 1 205 ? -13.272 5.044 22.122 1.00 84.31 205 SER A O 1
ATOM 1502 N N . GLN A 1 206 ? -13.965 3.340 20.837 1.00 86.69 206 GLN A N 1
ATOM 1503 C CA . GLN A 1 206 ? -15.389 3.643 20.958 1.00 86.69 206 GLN A CA 1
ATOM 1504 C C . GLN A 1 206 ? -16.053 2.980 22.171 1.00 86.69 206 GLN A C 1
ATOM 1506 O O . GLN A 1 206 ? -17.137 3.419 22.548 1.00 86.69 206 GLN A O 1
ATOM 1511 N N . ARG A 1 207 ? -15.425 1.999 22.831 1.00 88.56 207 ARG A N 1
ATOM 1512 C CA . ARG A 1 207 ? -15.987 1.384 24.044 1.00 88.56 207 ARG A CA 1
ATOM 1513 C C . ARG A 1 207 ? -16.146 2.395 25.177 1.00 88.56 207 ARG A C 1
ATOM 1515 O O . ARG A 1 207 ? -15.403 3.381 25.277 1.00 88.56 207 ARG A O 1
ATOM 1522 N N . MET A 1 208 ? -17.143 2.141 26.014 1.00 87.31 208 MET A N 1
ATOM 1523 C CA . MET A 1 208 ? -17.536 2.992 27.132 1.00 87.31 208 MET A CA 1
ATOM 1524 C C . MET A 1 208 ? -17.303 2.275 28.461 1.00 87.31 208 MET A C 1
ATOM 1526 O O . MET A 1 208 ? -17.297 1.048 28.542 1.00 87.31 208 MET A O 1
ATOM 1530 N N . THR A 1 209 ? -17.111 3.045 29.527 1.00 89.88 209 THR A N 1
ATOM 1531 C CA . THR A 1 209 ? -17.211 2.511 30.892 1.00 89.88 209 THR A CA 1
ATOM 1532 C C . THR A 1 209 ? -18.680 2.483 31.324 1.00 89.88 209 THR A C 1
ATOM 1534 O O . THR A 1 209 ? -19.502 3.242 30.806 1.00 89.88 209 THR A O 1
ATOM 1537 N N . ARG A 1 210 ? -19.031 1.675 32.332 1.00 86.38 210 ARG A N 1
ATOM 1538 C CA . ARG A 1 210 ? -20.394 1.673 32.909 1.00 86.38 210 ARG A CA 1
ATOM 1539 C C . ARG A 1 210 ? -20.854 3.054 33.377 1.00 86.38 210 ARG A C 1
ATOM 1541 O O . ARG A 1 210 ? -22.031 3.389 33.265 1.00 86.38 210 ARG A O 1
ATOM 1548 N N . VAL A 1 211 ? -19.920 3.852 33.895 1.00 86.38 211 VAL A N 1
ATOM 1549 C CA . VAL A 1 211 ? -20.179 5.228 34.331 1.00 86.38 211 VAL A CA 1
ATOM 1550 C C . VAL A 1 211 ? -20.464 6.120 33.121 1.00 86.38 211 VAL A C 1
ATOM 1552 O O . VAL A 1 211 ? -21.487 6.800 33.109 1.00 86.38 211 VAL A O 1
ATOM 1555 N N . GLU A 1 212 ? -19.633 6.041 32.073 1.00 85.31 212 GLU A N 1
ATOM 1556 C CA . GLU A 1 212 ? -19.832 6.794 30.826 1.00 85.31 212 GLU A CA 1
ATOM 1557 C C . GLU A 1 212 ? -21.187 6.473 30.173 1.00 85.31 212 GLU A C 1
ATOM 1559 O O . GLU A 1 212 ? -21.886 7.391 29.749 1.00 85.31 212 GLU A O 1
ATOM 1564 N N . VAL A 1 213 ? -21.593 5.196 30.124 1.00 87.69 213 VAL A N 1
ATOM 1565 C CA . VAL A 1 213 ? -22.902 4.792 29.576 1.00 87.69 213 VAL A CA 1
ATOM 1566 C C . VAL A 1 213 ? -24.043 5.416 30.381 1.00 87.69 213 VAL A C 1
ATOM 1568 O O . VAL A 1 213 ? -24.942 6.029 29.804 1.00 87.69 213 VAL A O 1
ATOM 1571 N N . LYS A 1 214 ? -24.000 5.305 31.715 1.00 84.81 214 LYS A N 1
ATOM 1572 C CA . LYS A 1 214 ? -25.035 5.857 32.600 1.00 84.81 214 LYS A CA 1
ATOM 1573 C C . LYS A 1 214 ? -25.163 7.373 32.446 1.00 84.81 214 LYS A C 1
ATOM 1575 O O . LYS A 1 214 ? -26.279 7.891 32.417 1.00 84.81 214 LYS A O 1
ATOM 1580 N N . ASP A 1 215 ? -24.047 8.081 32.329 1.00 85.44 215 ASP A N 1
ATOM 1581 C CA . ASP A 1 215 ? -24.057 9.531 32.139 1.00 85.44 215 ASP A CA 1
ATOM 1582 C C . ASP A 1 215 ? -24.542 9.931 30.739 1.00 85.44 215 ASP A C 1
ATOM 1584 O O . ASP A 1 215 ? -25.276 10.912 30.600 1.00 85.44 215 ASP A O 1
ATOM 1588 N N . ASP A 1 216 ? -24.237 9.141 29.706 1.00 84.06 216 ASP A N 1
ATOM 1589 C CA . ASP A 1 216 ? -24.741 9.389 28.353 1.00 84.06 216 ASP A CA 1
ATOM 1590 C C . ASP A 1 216 ? -26.264 9.157 28.252 1.00 84.06 216 ASP A C 1
ATOM 1592 O O . ASP A 1 216 ? -26.927 9.862 27.485 1.00 84.06 216 ASP A O 1
ATOM 1596 N N . PHE A 1 217 ? -26.845 8.264 29.069 1.00 82.81 217 PHE A N 1
ATOM 1597 C CA . PHE A 1 217 ? -28.304 8.123 29.226 1.00 82.81 217 PHE A CA 1
ATOM 1598 C C . PHE A 1 217 ? -28.937 9.315 29.956 1.00 82.81 217 PHE A C 1
ATOM 1600 O O . PHE A 1 217 ? -29.883 9.907 29.435 1.00 82.81 217 PHE A O 1
ATOM 1607 N N . LYS A 1 218 ? -28.369 9.759 31.087 1.00 82.25 218 LYS A N 1
ATOM 1608 C CA . LYS A 1 218 ? -28.848 10.968 31.795 1.00 82.25 218 LYS A CA 1
ATOM 1609 C C . LYS A 1 218 ? -28.833 12.207 30.893 1.00 82.25 218 LYS A C 1
ATOM 1611 O O . LYS A 1 218 ? -29.762 13.009 30.888 1.00 82.25 218 LYS A O 1
ATOM 1616 N N . MET A 1 219 ? -27.789 12.346 30.076 1.00 74.75 219 MET A N 1
ATOM 1617 C CA . MET A 1 219 ? -27.653 13.422 29.088 1.00 74.75 219 MET A CA 1
ATOM 1618 C C . MET A 1 219 ? -28.636 13.301 27.912 1.00 74.75 219 MET A C 1
ATOM 1620 O O . MET A 1 219 ? -28.740 14.239 27.120 1.00 74.75 219 MET A O 1
ATOM 1624 N N . ALA A 1 220 ? -29.245 12.132 27.692 1.00 73.62 220 ALA A N 1
ATOM 1625 C CA . ALA A 1 220 ? -30.217 11.901 26.622 1.00 73.62 220 ALA A CA 1
ATOM 1626 C C . ALA A 1 220 ? -31.642 12.199 27.100 1.00 73.62 220 ALA A C 1
ATOM 1628 O O . ALA A 1 220 ? -32.400 12.839 26.3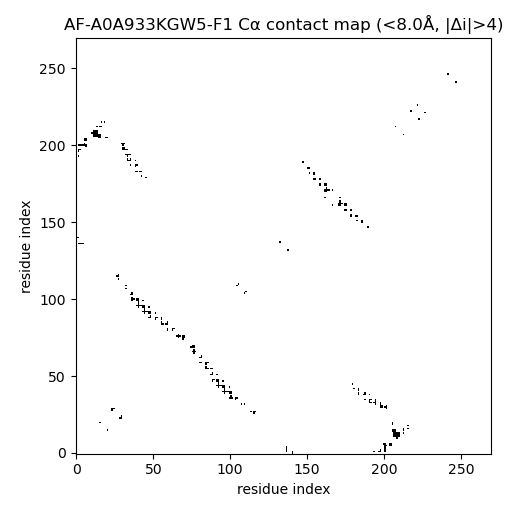77 1.00 73.62 220 ALA A O 1
ATOM 1629 N N . GLU A 1 221 ? -31.969 11.776 28.321 1.00 71.88 221 GLU A N 1
ATOM 1630 C CA . GLU A 1 221 ? -33.256 12.039 28.979 1.00 71.88 221 GLU A CA 1
ATOM 1631 C C . GLU A 1 221 ? -33.370 13.491 29.472 1.00 71.88 221 GLU A C 1
ATOM 1633 O O . GLU A 1 221 ? -34.472 14.019 29.609 1.00 71.88 221 GLU A O 1
ATOM 1638 N N . GLY A 1 222 ? -32.229 14.168 29.631 1.00 61.28 222 GLY A N 1
ATOM 1639 C CA . GLY A 1 222 ? -32.148 15.552 30.071 1.00 61.28 222 GLY A CA 1
ATOM 1640 C C . GLY A 1 222 ? -32.222 15.624 31.587 1.00 61.28 222 GLY A C 1
ATOM 1641 O O . GLY A 1 222 ? -33.298 15.558 32.172 1.00 61.28 222 GLY A O 1
ATOM 1642 N N . ASP A 1 223 ? -31.066 15.794 32.225 1.00 61.62 223 ASP A N 1
ATOM 1643 C CA . ASP A 1 223 ? -30.992 15.973 33.670 1.00 61.62 223 ASP A CA 1
ATOM 1644 C C . ASP A 1 223 ? -31.795 17.229 34.082 1.00 61.62 223 ASP A C 1
ATOM 1646 O O . ASP A 1 223 ? -31.497 18.330 33.592 1.00 61.62 223 ASP A O 1
ATOM 1650 N N . PRO A 1 224 ? -32.814 17.110 34.958 1.00 61.09 224 PRO A N 1
ATOM 1651 C CA . PRO A 1 224 ? -33.586 18.255 35.434 1.00 61.09 224 PRO A CA 1
ATOM 1652 C C . PRO A 1 224 ? -32.701 19.337 36.070 1.00 61.09 224 PRO A C 1
ATOM 1654 O O . PRO A 1 224 ? -33.033 20.518 35.962 1.00 61.09 224 PRO A O 1
ATOM 1657 N N . HIS A 1 225 ? -31.547 18.976 36.645 1.00 63.22 225 HIS A N 1
ATOM 1658 C CA . HIS A 1 225 ? -30.578 19.946 37.163 1.00 63.22 225 HIS A CA 1
ATOM 1659 C C . HIS A 1 225 ? -29.926 20.780 36.051 1.00 63.22 225 HIS A C 1
ATOM 1661 O O . HIS A 1 225 ? -29.800 21.997 36.180 1.00 63.22 225 HIS A O 1
ATOM 1667 N N . VAL A 1 226 ? -29.553 20.155 34.931 1.00 64.62 226 VAL A N 1
ATOM 1668 C CA . VAL A 1 226 ? -28.947 20.853 33.783 1.00 64.62 226 VAL A CA 1
ATOM 1669 C C . VAL A 1 226 ? -29.987 21.720 33.077 1.00 64.62 226 VAL A C 1
ATOM 1671 O O . VAL A 1 226 ? -29.698 22.853 32.695 1.00 64.62 226 VAL A O 1
ATOM 1674 N N . ARG A 1 227 ? -31.225 21.229 32.954 1.00 61.50 227 ARG A N 1
ATOM 1675 C CA . ARG A 1 227 ? -32.337 22.011 32.401 1.00 61.50 227 ARG A CA 1
ATOM 1676 C C . ARG A 1 227 ? -32.655 23.231 33.271 1.00 61.50 227 ARG A C 1
ATOM 1678 O O . ARG A 1 227 ? -32.884 24.300 32.716 1.00 61.50 227 ARG A O 1
ATOM 1685 N N . GLY A 1 228 ? -32.596 23.088 34.598 1.00 66.31 228 GLY A N 1
ATOM 1686 C CA . GLY A 1 228 ? -32.732 24.191 35.553 1.00 66.31 228 GLY A CA 1
ATOM 1687 C C . GLY A 1 228 ? -31.625 25.237 35.413 1.00 66.31 228 GLY A C 1
ATOM 1688 O O . GLY A 1 228 ? -31.927 26.415 35.270 1.00 66.31 228 GLY A O 1
ATOM 1689 N N . GLN A 1 229 ? -30.358 24.814 35.337 1.00 72.06 229 GLN A N 1
ATOM 1690 C CA . GLN A 1 229 ? -29.226 25.735 35.151 1.00 72.06 229 GLN A CA 1
ATOM 1691 C C . GLN A 1 229 ? -29.276 26.481 33.810 1.00 72.06 229 GLN A C 1
ATOM 1693 O O . GLN A 1 229 ? -28.951 27.666 33.746 1.00 72.06 229 GLN A O 1
ATOM 1698 N N . ILE A 1 230 ? -29.702 25.813 32.732 1.00 70.69 230 ILE A N 1
ATOM 1699 C CA . ILE A 1 230 ? -29.899 26.459 31.426 1.00 70.69 230 ILE A CA 1
ATOM 1700 C C . ILE A 1 230 ? -31.040 27.478 31.503 1.00 70.69 230 ILE A C 1
ATOM 1702 O O . ILE A 1 230 ? -30.892 28.586 30.991 1.00 70.69 230 ILE A O 1
ATOM 1706 N N . LEU A 1 231 ? -32.157 27.126 32.147 1.00 74.38 231 LEU A N 1
ATOM 1707 C CA . LEU A 1 231 ? -33.299 28.025 32.312 1.00 74.38 231 LEU A CA 1
ATOM 1708 C C . LEU A 1 231 ? -32.913 29.267 33.126 1.00 74.38 231 LEU A C 1
ATOM 1710 O O . LEU A 1 231 ? -33.178 30.385 32.698 1.00 74.38 231 LEU A O 1
ATOM 1714 N N . GLU A 1 232 ? -32.194 29.081 34.232 1.00 77.06 232 GLU A N 1
ATOM 1715 C CA . GLU A 1 232 ? -31.723 30.168 35.091 1.00 77.06 232 GLU A CA 1
ATOM 1716 C C . GLU A 1 232 ? -30.714 31.077 34.361 1.00 77.06 232 GLU A C 1
ATOM 1718 O O . GLU A 1 232 ? -30.756 32.305 34.471 1.00 77.06 232 GLU A O 1
ATOM 1723 N N . ALA A 1 233 ? -29.828 30.496 33.544 1.00 78.19 233 ALA A N 1
ATOM 1724 C CA . ALA A 1 233 ? -28.905 31.254 32.702 1.00 78.19 233 ALA A CA 1
ATOM 1725 C C . ALA A 1 233 ? -29.628 32.057 31.603 1.00 78.19 233 ALA A C 1
ATOM 1727 O O . ALA A 1 233 ? -29.202 33.172 31.283 1.00 78.19 233 ALA A O 1
ATOM 1728 N N . ILE A 1 234 ? -30.712 31.517 31.034 1.00 78.81 234 ILE A N 1
ATOM 1729 C CA . ILE A 1 234 ? -31.571 32.231 30.079 1.00 78.81 234 ILE A CA 1
ATOM 1730 C C . ILE A 1 234 ? -32.282 33.382 30.791 1.00 78.81 234 ILE A C 1
ATOM 1732 O O . ILE A 1 234 ? -32.175 34.513 30.322 1.00 78.81 234 ILE A O 1
ATOM 1736 N N . GLU A 1 235 ? -32.912 33.132 31.943 1.00 80.62 235 GLU A N 1
ATOM 1737 C CA . GLU A 1 235 ? -33.625 34.146 32.730 1.00 80.62 235 GLU A CA 1
ATOM 1738 C C . GLU A 1 235 ? -32.723 35.329 33.093 1.00 80.62 235 GLU A C 1
ATOM 1740 O O . GLU A 1 235 ? -33.095 36.478 32.837 1.00 80.62 235 GLU A O 1
ATOM 1745 N N . ARG A 1 236 ? -31.499 35.066 33.574 1.00 77.69 236 ARG A N 1
ATOM 1746 C CA . ARG A 1 236 ? -30.503 36.112 33.871 1.00 77.69 236 ARG A CA 1
ATOM 1747 C C . ARG A 1 236 ? -30.116 36.934 32.639 1.00 77.69 236 ARG A C 1
ATOM 1749 O O . ARG A 1 236 ? -29.908 38.139 32.760 1.00 77.69 236 ARG A O 1
ATOM 1756 N N . ARG A 1 237 ? -30.035 36.319 31.452 1.00 73.38 237 ARG A N 1
ATOM 1757 C CA . ARG A 1 237 ? -29.752 37.037 30.195 1.00 73.38 237 ARG A CA 1
ATOM 1758 C C . ARG A 1 237 ? -30.935 37.887 29.737 1.00 73.38 237 ARG A C 1
ATOM 1760 O O . ARG A 1 237 ? -30.728 39.040 29.373 1.00 73.38 237 ARG A O 1
ATOM 1767 N N . THR A 1 238 ? -32.162 37.373 29.810 1.00 71.19 238 THR A N 1
ATOM 1768 C CA . THR A 1 238 ? -33.374 38.153 29.493 1.00 71.19 238 THR A CA 1
ATOM 1769 C C . THR A 1 238 ? -33.651 39.274 30.493 1.00 71.19 238 THR A C 1
ATOM 1771 O O . THR A 1 238 ? -34.190 40.301 30.100 1.00 71.19 238 THR A O 1
ATOM 1774 N N . ALA A 1 239 ? -33.261 39.122 31.761 1.00 71.50 239 ALA A N 1
ATOM 1775 C CA . ALA A 1 239 ? -33.358 40.189 32.759 1.00 71.50 239 ALA A CA 1
ATOM 1776 C C . ALA A 1 239 ? -32.321 41.308 32.540 1.00 71.50 239 ALA A C 1
ATOM 1778 O O . ALA A 1 239 ? -32.544 42.443 32.957 1.00 71.50 239 ALA A O 1
ATOM 1779 N N . ALA A 1 240 ? -31.201 41.004 31.873 1.00 67.00 240 ALA A N 1
ATOM 1780 C CA . ALA A 1 240 ? -30.148 41.966 31.553 1.00 67.00 240 ALA A CA 1
ATOM 1781 C C . ALA A 1 240 ? -30.391 42.740 30.239 1.00 67.00 240 ALA A C 1
ATOM 1783 O O . ALA A 1 240 ? -29.790 43.797 30.041 1.00 67.00 240 ALA A O 1
ATOM 1784 N N . GLU A 1 241 ? -31.274 42.266 29.350 1.00 58.75 241 GLU A N 1
ATOM 1785 C CA . GLU A 1 241 ? -31.665 42.991 28.135 1.00 58.75 241 GLU A CA 1
ATOM 1786 C C . GLU A 1 241 ? -32.994 43.747 28.325 1.00 58.75 241 GLU A C 1
ATOM 1788 O O . GLU A 1 241 ? -34.052 43.128 28.455 1.00 58.75 241 GLU A O 1
ATOM 1793 N N . PRO A 1 242 ? -33.013 45.094 28.278 1.00 55.28 242 PRO A N 1
ATOM 1794 C CA . PRO A 1 242 ? -34.266 45.833 28.301 1.00 55.28 242 PRO A CA 1
ATOM 1795 C C . PRO A 1 242 ? -35.012 45.598 26.982 1.00 55.28 242 PRO A C 1
ATOM 1797 O O . PRO A 1 242 ? -34.572 46.022 25.909 1.00 55.28 242 PRO A O 1
ATOM 1800 N N . GLY A 1 243 ? -36.152 44.907 27.071 1.00 57.09 243 GLY A N 1
ATOM 1801 C CA . GLY A 1 243 ? -36.963 44.513 25.920 1.00 57.09 243 GLY A CA 1
ATOM 1802 C C . GLY A 1 243 ? -37.395 45.684 25.016 1.00 57.09 243 GLY A C 1
ATOM 1803 O O . GLY A 1 243 ? -37.383 46.849 25.426 1.00 57.09 243 GLY A O 1
ATOM 1804 N N . PRO A 1 244 ? -37.845 45.404 23.777 1.00 55.56 244 PRO A N 1
ATOM 1805 C CA . PRO A 1 244 ? -38.089 46.410 22.732 1.00 55.56 244 PRO A CA 1
ATOM 1806 C C . PRO A 1 244 ? -39.082 47.520 23.122 1.00 55.56 244 PRO A C 1
ATOM 1808 O O . PRO A 1 244 ? -39.013 48.626 22.589 1.00 55.56 244 PRO A O 1
ATOM 1811 N N . ARG A 1 245 ? -39.956 47.275 24.109 1.00 50.78 245 ARG A N 1
ATOM 1812 C CA . ARG A 1 245 ? -40.881 48.283 24.658 1.00 50.78 245 ARG A CA 1
ATOM 1813 C C . ARG A 1 245 ? -40.192 49.346 25.527 1.00 50.78 245 ARG A C 1
ATOM 1815 O O . ARG A 1 245 ? -40.672 50.474 25.578 1.00 50.78 245 ARG A O 1
ATOM 1822 N N . ALA A 1 246 ? -39.062 49.028 26.164 1.00 50.88 246 ALA A N 1
ATOM 1823 C CA . ALA A 1 246 ? -38.280 49.983 26.955 1.00 50.88 246 ALA A CA 1
ATOM 1824 C C . ALA A 1 246 ? -37.438 50.918 26.066 1.00 50.88 246 ALA A C 1
ATOM 1826 O O . ALA A 1 246 ? -37.276 52.094 26.385 1.00 50.88 246 ALA A O 1
ATOM 1827 N N . ARG A 1 247 ? -36.982 50.438 24.897 1.00 44.31 247 ARG A N 1
ATOM 1828 C CA . ARG A 1 247 ? -36.249 51.259 23.912 1.00 44.31 247 ARG A CA 1
ATOM 1829 C C . ARG A 1 247 ? -37.118 52.330 23.241 1.00 44.31 247 ARG A C 1
ATOM 1831 O O . ARG A 1 247 ? -36.599 53.382 22.884 1.00 44.31 247 ARG A O 1
ATOM 1838 N N . ALA A 1 248 ? -38.429 52.109 23.118 1.00 48.38 248 ALA A N 1
ATOM 1839 C CA . ALA A 1 248 ? -39.353 53.078 22.521 1.00 48.38 248 ALA A CA 1
ATOM 1840 C C . ALA A 1 248 ? -39.607 54.321 23.403 1.00 48.38 248 ALA A C 1
ATOM 1842 O O . ALA A 1 248 ? -39.952 55.375 22.877 1.00 48.38 248 ALA A O 1
ATOM 1843 N N . LYS A 1 249 ? -39.389 54.235 24.725 1.00 48.53 249 LYS A N 1
ATOM 1844 C CA . LYS A 1 249 ? -39.558 55.368 25.660 1.00 48.53 249 LYS A CA 1
ATOM 1845 C C . LYS A 1 249 ? -38.352 56.311 25.748 1.00 48.53 249 LYS A C 1
ATOM 1847 O O . LYS A 1 249 ? -38.476 57.375 26.339 1.00 48.53 249 LYS A O 1
ATOM 1852 N N . LEU A 1 250 ? -37.211 55.957 25.156 1.00 52.62 250 LEU A N 1
ATOM 1853 C CA . LEU A 1 250 ? -35.985 56.770 25.196 1.00 52.62 250 LEU A CA 1
ATOM 1854 C C . LEU A 1 250 ? -35.763 57.607 23.924 1.00 52.62 250 LEU A C 1
ATOM 1856 O O . LEU A 1 250 ? -34.705 58.209 23.764 1.00 52.62 250 LEU A O 1
ATOM 1860 N N . ARG A 1 251 ? -36.739 57.657 23.005 1.00 46.50 251 ARG A N 1
ATOM 1861 C CA . ARG A 1 251 ? -36.593 58.339 21.710 1.00 46.50 251 ARG A CA 1
ATOM 1862 C C . ARG A 1 251 ? -37.707 59.354 21.443 1.00 46.50 251 ARG A C 1
ATOM 1864 O O . ARG A 1 251 ? -38.451 59.212 20.482 1.00 46.50 251 ARG A O 1
ATOM 1871 N N . THR A 1 252 ? -37.774 60.410 22.251 1.00 40.66 252 THR A N 1
ATOM 1872 C CA . THR A 1 252 ? -38.405 61.685 21.861 1.00 40.66 252 THR A CA 1
ATOM 1873 C C . THR A 1 252 ? -37.624 62.860 22.462 1.00 40.66 252 THR A C 1
ATOM 1875 O O . THR A 1 252 ? -37.673 63.038 23.678 1.00 40.66 252 THR A O 1
ATOM 1878 N N . PRO A 1 253 ? -36.912 63.670 21.655 1.00 46.38 253 PRO A N 1
ATOM 1879 C CA . PRO A 1 253 ? -36.377 64.960 22.072 1.00 46.38 253 PRO A CA 1
ATOM 1880 C C . PRO A 1 253 ? -37.298 66.097 21.602 1.00 46.38 253 PRO A C 1
ATOM 1882 O O . PRO A 1 253 ? -37.474 66.300 20.405 1.00 46.38 253 PRO A O 1
ATOM 1885 N N . ASN A 1 254 ? -37.894 66.827 22.543 1.00 38.72 254 ASN A N 1
ATOM 1886 C CA . ASN A 1 254 ? -38.434 68.185 22.371 1.00 38.72 254 ASN A CA 1
ATOM 1887 C C . ASN A 1 254 ? -38.739 68.717 23.786 1.00 38.72 254 ASN A C 1
ATOM 1889 O O . ASN A 1 254 ? -39.156 67.938 24.632 1.00 38.72 254 ASN A O 1
ATOM 1893 N N . SER A 1 255 ? -38.534 69.974 24.165 1.00 41.00 255 SER A N 1
ATOM 1894 C CA . SER A 1 255 ? -38.542 71.220 23.401 1.00 41.00 255 SER A CA 1
ATOM 1895 C C . SER A 1 255 ? -37.795 72.325 24.166 1.00 41.00 255 SER A C 1
ATOM 1897 O O . SER A 1 255 ? -37.756 72.344 25.393 1.00 41.00 255 SER A O 1
ATOM 1899 N N . ILE A 1 256 ? -37.247 73.258 23.396 1.00 45.09 256 ILE A N 1
ATOM 1900 C CA . ILE A 1 256 ? -36.541 74.489 23.768 1.00 45.09 256 ILE A CA 1
ATOM 1901 C C . ILE A 1 256 ? -37.432 75.410 24.624 1.00 45.09 256 ILE A C 1
ATOM 1903 O O . ILE A 1 256 ? -38.533 75.721 24.182 1.00 45.09 256 ILE A O 1
ATOM 1907 N N . VAL A 1 257 ? -36.933 75.936 25.753 1.00 42.19 257 VAL A N 1
ATOM 1908 C CA . VAL A 1 257 ? -37.334 77.261 26.277 1.00 42.19 257 VAL A CA 1
ATOM 1909 C C . VAL A 1 257 ? -36.119 77.956 26.894 1.00 42.19 257 VAL A C 1
ATOM 1911 O O . VAL A 1 257 ? -35.452 77.436 27.782 1.00 42.19 257 VAL A O 1
ATOM 1914 N N . ASN A 1 258 ? -35.850 79.141 26.360 1.00 37.53 258 ASN A N 1
ATOM 1915 C CA . ASN A 1 258 ? -34.828 80.102 26.740 1.00 37.53 258 ASN A CA 1
ATOM 1916 C C . ASN A 1 258 ? -35.439 81.084 27.760 1.00 37.53 258 ASN A C 1
ATOM 1918 O O . ASN A 1 258 ? -36.555 81.554 27.535 1.00 37.53 258 ASN A O 1
ATOM 1922 N N . SER A 1 259 ? -34.734 81.433 28.838 1.00 41.62 259 SER A N 1
ATOM 1923 C CA . SER A 1 259 ? -35.102 82.572 29.695 1.00 41.62 259 SER A CA 1
ATOM 1924 C C . SER A 1 259 ? -33.855 83.275 30.241 1.00 41.62 259 SER A C 1
ATOM 1926 O O . SER A 1 259 ? -33.140 82.743 31.088 1.00 41.62 259 SER A O 1
ATOM 1928 N N . THR A 1 260 ? -33.623 84.482 29.730 1.00 42.25 260 THR A N 1
ATOM 1929 C CA . THR A 1 260 ? -32.700 85.529 30.199 1.00 42.25 260 THR A CA 1
ATOM 1930 C C . THR A 1 260 ? -32.977 85.985 31.640 1.00 42.25 260 THR A C 1
ATOM 1932 O O . THR A 1 260 ? -34.148 86.101 32.002 1.00 42.25 260 THR A O 1
ATOM 1935 N N . PRO A 1 261 ? -31.955 86.388 32.421 1.00 45.00 261 PRO A N 1
ATOM 1936 C CA . PRO A 1 261 ? -32.132 87.208 33.619 1.00 45.00 261 PRO A CA 1
ATOM 1937 C C . PRO A 1 261 ? -31.729 88.674 33.353 1.00 45.00 261 PRO A C 1
ATOM 1939 O O . PRO A 1 261 ? -30.691 88.933 32.750 1.00 45.00 261 PRO A O 1
ATOM 1942 N N . GLY A 1 262 ? -32.516 89.648 33.820 1.00 38.09 262 GLY A N 1
ATOM 1943 C CA . GLY A 1 262 ? -32.115 91.062 33.775 1.00 38.09 262 GLY A CA 1
ATOM 1944 C C . GLY A 1 262 ? -33.245 92.039 34.091 1.00 38.09 262 GLY A C 1
ATOM 1945 O O . GLY A 1 262 ? -33.906 92.542 33.189 1.00 38.09 262 GLY A O 1
ATOM 1946 N N . SER A 1 263 ? -33.479 92.290 35.378 1.00 43.69 263 SER A N 1
ATOM 1947 C CA . SER A 1 263 ? -34.463 93.242 35.896 1.00 43.69 263 SER A CA 1
ATOM 1948 C C . SER A 1 263 ? -33.963 94.695 35.879 1.00 43.69 263 SER A C 1
ATOM 1950 O O . SER A 1 263 ? -32.838 94.940 36.298 1.00 43.69 263 SER A O 1
ATOM 1952 N N . ALA A 1 264 ? -34.873 95.608 35.508 1.00 41.78 264 ALA A N 1
ATOM 1953 C CA . ALA A 1 264 ? -35.084 96.985 36.000 1.00 41.78 264 ALA A CA 1
ATOM 1954 C C . ALA A 1 264 ? -33.874 97.955 36.047 1.00 41.78 264 ALA A C 1
ATOM 1956 O O . ALA A 1 264 ? -32.946 97.785 36.822 1.00 41.78 264 ALA A O 1
ATOM 1957 N N . ILE A 1 265 ? -33.818 98.959 35.161 1.00 42.16 265 ILE A N 1
ATOM 1958 C CA . ILE A 1 265 ? -34.387 100.325 35.312 1.00 42.16 265 ILE A CA 1
ATOM 1959 C C . ILE A 1 265 ? -33.679 101.164 36.391 1.00 42.16 265 ILE A C 1
ATOM 1961 O O . ILE A 1 265 ? -33.806 100.897 37.580 1.00 42.16 265 ILE A O 1
ATOM 1965 N N . GLY A 1 266 ? -33.042 102.260 35.957 1.00 37.75 266 GLY A N 1
ATOM 1966 C CA . GLY A 1 266 ? -32.628 103.364 36.830 1.00 37.75 266 GLY A CA 1
ATOM 1967 C C . GLY A 1 266 ? -31.599 104.309 36.200 1.00 37.75 266 GLY A C 1
ATOM 1968 O O . GLY A 1 266 ? -30.407 104.166 36.428 1.00 37.75 266 GLY A O 1
ATOM 1969 N N . ALA A 1 267 ? -32.061 105.283 35.416 1.00 43.94 267 ALA A N 1
ATOM 1970 C CA . ALA A 1 267 ? -31.334 106.511 35.051 1.00 43.94 267 ALA A CA 1
ATOM 1971 C C . ALA A 1 267 ? -31.880 107.687 35.907 1.00 43.94 267 ALA A C 1
ATOM 1973 O O . ALA A 1 267 ? -32.919 107.495 36.539 1.00 43.94 267 ALA A O 1
ATOM 1974 N N . PRO A 1 268 ? -31.422 108.953 35.780 1.00 49.31 268 PRO A N 1
ATOM 1975 C CA . PRO A 1 268 ? -30.068 109.534 35.741 1.00 49.31 268 PRO A CA 1
ATOM 1976 C C . PRO A 1 268 ? -29.902 110.703 36.769 1.00 49.31 268 PRO A C 1
ATOM 1978 O O . PRO A 1 268 ? -30.819 110.985 37.538 1.00 49.31 268 PRO A O 1
ATOM 1981 N N . ARG A 1 269 ? -28.796 111.472 36.638 1.00 37.03 269 ARG A N 1
ATOM 1982 C CA . ARG A 1 269 ? -28.389 112.730 37.337 1.00 37.03 269 ARG A CA 1
ATOM 1983 C C . ARG A 1 269 ? -27.631 112.471 38.652 1.00 37.03 269 ARG A C 1
ATOM 1985 O O . ARG A 1 269 ? -28.052 111.625 39.422 1.00 37.03 269 ARG A O 1
ATOM 1992 N N . THR A 1 270 ? -26.502 113.099 38.971 1.00 43.97 270 THR A N 1
ATOM 1993 C CA . THR A 1 270 ? -25.811 114.336 38.547 1.00 43.97 270 THR A CA 1
ATOM 1994 C C . THR A 1 270 ? -24.306 114.121 38.607 1.00 43.97 270 THR A C 1
ATOM 1996 O O . THR A 1 270 ? -23.891 113.372 39.519 1.00 43.97 270 THR A O 1
#

Mean predicted aligned error: 14.77 Å

Secondary structure (DSSP, 8-state):
----HHHH-TT--BPPPHHHHHHHHHHT--PPPPTTHHHHHHHHHHHHHHHHHHHHHHHHHHHHHHHHHHHHTTPPPPTHHHHHHHHHHHHHHHHHHHHHHHHHHHHTT--S--HHHHS--GGGSS---GGG--HHHHHHHHHHHHHHHHHHHHHHHHHGGGGSTTS-HHHHHHHHHHHHHHHHHHHHHHHHHHHHHHHHHHHHHH-B-HHHHHHHHHHHH--HHHHHHHHHHHHHHHHHS--HHHHGGG--------------------

Nearest PDB structures (foldseek):
  7ocy-assembly1_A  TM=2.323E-01  e=3.852E+00  Enterococcus faecalis